Protein AF-S9W9Q1-F1 (afdb_monomer_lite)

pLDDT: mean 72.04, std 27.36, range [24.72, 97.62]

Organism: NCBI:txid28005

Structure (mmCIF, N/CA/C/O backbone):
data_AF-S9W9Q1-F1
#
_entry.id   AF-S9W9Q1-F1
#
loop_
_atom_site.group_PDB
_atom_site.id
_atom_site.type_symbol
_atom_site.label_atom_id
_atom_site.label_alt_id
_atom_site.label_comp_id
_atom_site.label_asym_id
_atom_site.label_entity_id
_atom_site.label_seq_id
_atom_site.pdbx_PDB_ins_code
_atom_site.Cartn_x
_atom_site.Cartn_y
_atom_site.Cartn_z
_atom_site.occupancy
_atom_site.B_iso_or_equiv
_atom_site.auth_seq_id
_atom_site.auth_comp_id
_atom_site.auth_asym_id
_atom_site.auth_atom_id
_atom_site.pdbx_PDB_model_num
ATOM 1 N N . MET A 1 1 ? 21.476 -16.300 30.987 1.00 38.12 1 MET A N 1
ATOM 2 C CA . MET A 1 1 ? 21.552 -14.825 30.944 1.00 38.12 1 MET A CA 1
ATOM 3 C C . MET A 1 1 ? 22.656 -14.413 29.978 1.00 38.12 1 MET A C 1
ATOM 5 O O . MET A 1 1 ? 23.819 -14.443 30.349 1.00 38.12 1 MET A O 1
ATOM 9 N N . CYS A 1 2 ? 22.300 -14.077 28.738 1.00 24.72 2 CYS A N 1
ATOM 10 C CA . CYS A 1 2 ? 23.185 -13.415 27.779 1.00 24.72 2 CYS A CA 1
ATOM 11 C C . CYS A 1 2 ? 22.387 -12.273 27.152 1.00 24.72 2 CYS A C 1
ATOM 13 O O . CYS A 1 2 ? 21.391 -12.513 26.472 1.00 24.72 2 CYS A O 1
ATOM 15 N N . ALA A 1 3 ? 22.799 -11.041 27.435 1.00 28.45 3 ALA A N 1
ATOM 16 C CA . ALA A 1 3 ? 22.213 -9.838 26.870 1.00 28.45 3 ALA A CA 1
ATOM 17 C C . ALA A 1 3 ? 22.654 -9.684 25.405 1.00 28.45 3 ALA A C 1
ATOM 19 O O . ALA A 1 3 ? 23.847 -9.667 25.106 1.00 28.45 3 ALA A O 1
ATOM 20 N N . ARG A 1 4 ? 21.683 -9.562 24.494 1.00 28.39 4 ARG A N 1
ATOM 21 C CA . ARG A 1 4 ? 21.869 -9.041 23.135 1.00 28.39 4 ARG A CA 1
ATOM 22 C C . ARG A 1 4 ? 21.307 -7.624 23.114 1.00 28.39 4 ARG A C 1
ATOM 24 O O . ARG A 1 4 ? 20.096 -7.455 23.191 1.00 28.39 4 ARG A O 1
ATOM 31 N N . LEU A 1 5 ? 22.179 -6.627 22.992 1.00 30.88 5 LEU A N 1
ATOM 32 C CA . LEU A 1 5 ? 21.802 -5.257 22.657 1.00 30.88 5 LEU A CA 1
ATOM 33 C C . LEU A 1 5 ? 22.370 -4.897 21.280 1.00 30.88 5 LEU A C 1
ATOM 35 O O . LEU A 1 5 ? 23.577 -4.901 21.066 1.00 30.88 5 LEU A O 1
ATOM 39 N N . ALA A 1 6 ? 21.417 -4.672 20.377 1.00 29.67 6 ALA A N 1
ATOM 40 C CA . ALA A 1 6 ? 21.374 -3.781 19.221 1.00 29.67 6 ALA A CA 1
ATOM 41 C C . ALA A 1 6 ? 22.666 -3.471 18.434 1.00 29.67 6 ALA A C 1
ATOM 43 O O . ALA A 1 6 ? 23.543 -2.718 18.849 1.00 29.67 6 ALA A O 1
ATOM 44 N N . SER A 1 7 ? 22.655 -3.960 17.193 1.00 26.94 7 SER A N 1
ATOM 45 C CA . SER A 1 7 ? 23.421 -3.475 16.047 1.00 26.94 7 SER A CA 1
ATOM 46 C C . SER A 1 7 ? 23.062 -2.015 15.725 1.00 26.94 7 SER A C 1
ATOM 48 O O . SER A 1 7 ? 21.925 -1.709 15.375 1.00 26.94 7 SER A O 1
ATOM 50 N N . ILE A 1 8 ? 24.051 -1.125 15.827 1.00 29.97 8 ILE A N 1
ATOM 51 C CA . ILE A 1 8 ? 24.035 0.239 15.280 1.00 29.97 8 ILE A CA 1
ATOM 52 C C . ILE A 1 8 ? 24.838 0.199 13.965 1.00 29.97 8 ILE A C 1
ATOM 54 O O . ILE A 1 8 ? 25.951 -0.336 13.968 1.00 29.97 8 ILE A O 1
ATOM 58 N N . PRO A 1 9 ? 24.323 0.718 12.833 1.00 31.17 9 PRO A N 1
ATOM 59 C CA . PRO A 1 9 ? 25.030 0.663 11.559 1.00 31.17 9 PRO A CA 1
ATOM 60 C C . PRO A 1 9 ? 26.246 1.600 11.552 1.00 31.17 9 PRO A C 1
ATOM 62 O O . PRO A 1 9 ? 26.160 2.799 11.810 1.00 31.17 9 PRO A O 1
ATOM 65 N N . CYS A 1 10 ? 27.394 1.002 11.246 1.00 26.55 10 CYS A N 1
ATOM 66 C CA . CYS A 1 10 ? 28.705 1.620 11.122 1.00 26.55 10 CYS A CA 1
ATOM 67 C C . CYS A 1 10 ? 28.750 2.596 9.928 1.00 26.55 10 CYS A C 1
ATOM 69 O O . CYS A 1 10 ? 28.554 2.185 8.784 1.00 26.55 10 CYS A O 1
ATOM 71 N N . CYS A 1 11 ? 29.068 3.871 10.166 1.00 26.55 11 CYS A N 1
ATOM 72 C CA . CYS A 1 11 ? 29.486 4.799 9.114 1.00 26.55 11 CYS A CA 1
ATOM 73 C C . CYS A 1 11 ? 30.964 4.551 8.776 1.00 26.55 11 CYS A C 1
ATOM 75 O O . CYS A 1 11 ? 31.854 4.922 9.540 1.00 26.55 11 CYS A O 1
ATOM 77 N N . CYS A 1 12 ? 31.246 3.948 7.619 1.00 27.61 12 CYS A N 1
ATOM 78 C CA . CYS A 1 12 ? 32.600 3.898 7.067 1.00 27.61 12 CYS A CA 1
ATOM 79 C C . CYS A 1 12 ? 33.036 5.300 6.609 1.00 27.61 12 CYS A C 1
ATOM 81 O O . CYS A 1 12 ? 32.542 5.816 5.608 1.00 27.61 12 CYS A O 1
ATOM 83 N N . VAL A 1 13 ? 33.992 5.908 7.312 1.00 30.11 13 VAL A N 1
ATOM 84 C CA . VAL A 1 13 ? 34.667 7.139 6.876 1.00 30.11 13 VAL A CA 1
ATOM 85 C C . VAL A 1 13 ? 35.838 6.761 5.964 1.00 30.11 13 VAL A C 1
ATOM 87 O O . VAL A 1 13 ? 36.814 6.167 6.414 1.00 30.11 13 VAL A O 1
ATOM 90 N N . TYR A 1 14 ? 35.761 7.114 4.679 1.00 28.98 14 TYR A N 1
ATOM 91 C CA . TYR A 1 14 ? 36.895 7.034 3.752 1.00 28.98 14 TYR A CA 1
ATOM 92 C C . TYR A 1 14 ? 37.690 8.347 3.799 1.00 28.98 14 TYR A C 1
ATOM 94 O O . TYR A 1 14 ? 37.216 9.385 3.341 1.00 28.98 14 TYR A O 1
ATOM 102 N N . LEU A 1 15 ? 38.917 8.308 4.329 1.00 28.88 15 LEU A N 1
ATOM 103 C CA . LEU A 1 15 ? 39.854 9.436 4.303 1.00 28.88 15 LEU A CA 1
ATOM 104 C C . LEU A 1 15 ? 40.695 9.369 3.020 1.00 28.88 15 LEU A C 1
ATOM 106 O O . LEU A 1 15 ? 41.547 8.495 2.872 1.00 28.88 15 LEU A O 1
ATOM 110 N N . LYS A 1 16 ? 40.470 10.289 2.076 1.00 28.58 16 LYS A N 1
ATOM 111 C CA . LYS A 1 16 ? 41.291 10.415 0.861 1.00 28.58 16 LYS A CA 1
ATOM 112 C C . LYS A 1 16 ? 42.273 11.577 1.035 1.00 28.58 16 LYS A C 1
ATOM 114 O O . LYS A 1 16 ? 41.894 12.737 0.913 1.00 28.58 16 LYS A O 1
ATOM 119 N N . LEU A 1 17 ? 43.533 11.268 1.346 1.00 31.28 17 LEU A N 1
ATOM 120 C CA . LEU A 1 17 ? 44.619 12.251 1.442 1.00 31.28 17 LEU A CA 1
ATOM 121 C C . LEU A 1 17 ? 45.085 12.652 0.034 1.00 31.28 17 LEU A C 1
ATOM 123 O O . LEU A 1 17 ? 45.776 11.888 -0.635 1.00 31.28 17 LEU A O 1
ATOM 127 N N . ALA A 1 18 ? 44.731 13.856 -0.415 1.00 33.19 18 ALA A N 1
ATOM 128 C CA . ALA A 1 18 ? 45.344 14.472 -1.590 1.00 33.19 18 ALA A CA 1
ATOM 129 C C . ALA A 1 18 ? 46.509 15.372 -1.140 1.00 33.19 18 ALA A C 1
ATOM 131 O O . ALA A 1 18 ? 46.301 16.375 -0.461 1.00 33.19 18 ALA A O 1
ATOM 132 N N . ARG A 1 19 ? 47.749 15.017 -1.506 1.00 30.36 19 ARG A N 1
ATOM 133 C CA . ARG A 1 19 ? 48.914 15.909 -1.380 1.00 30.36 19 ARG A CA 1
ATOM 134 C C . ARG A 1 19 ? 48.908 16.892 -2.553 1.00 30.36 19 ARG A C 1
ATOM 136 O O . ARG A 1 19 ? 49.239 16.505 -3.668 1.00 30.36 19 ARG A O 1
ATOM 143 N N . CYS A 1 20 ? 48.577 18.155 -2.302 1.00 32.75 20 CYS A N 1
ATOM 144 C CA . CYS A 1 20 ? 48.922 19.244 -3.216 1.00 32.75 20 CYS A CA 1
ATOM 145 C C . CYS A 1 20 ? 50.324 19.756 -2.866 1.00 32.75 20 CYS A C 1
ATOM 147 O O . CYS A 1 20 ? 50.539 20.329 -1.800 1.00 32.75 20 CYS A O 1
ATOM 149 N N . CYS A 1 21 ? 51.282 19.532 -3.765 1.00 34.84 21 CYS A N 1
ATOM 150 C CA . CYS A 1 21 ? 52.581 20.192 -3.734 1.00 34.84 21 CYS A CA 1
ATOM 151 C C . CYS A 1 21 ? 52.429 21.623 -4.264 1.00 34.84 21 CYS A C 1
ATOM 153 O O . CYS A 1 21 ? 52.330 21.817 -5.471 1.00 34.84 21 CYS A O 1
ATOM 155 N N . THR A 1 22 ? 52.467 22.617 -3.381 1.00 36.78 22 THR A N 1
ATOM 156 C CA . THR A 1 22 ? 52.835 23.993 -3.738 1.00 36.78 22 THR A CA 1
ATOM 157 C C . THR A 1 22 ? 53.754 24.542 -2.657 1.00 36.78 22 THR A C 1
ATOM 159 O O . THR A 1 22 ? 53.428 24.519 -1.471 1.00 36.78 22 THR A O 1
ATOM 162 N N . SER A 1 23 ? 54.937 24.977 -3.078 1.00 38.50 23 SER A N 1
ATOM 163 C CA . SER A 1 23 ? 55.982 25.560 -2.244 1.00 38.50 23 SER A CA 1
ATOM 164 C C . SER A 1 23 ? 55.476 26.783 -1.477 1.00 38.50 23 SER A C 1
ATOM 166 O O . SER A 1 23 ? 54.970 27.723 -2.084 1.00 38.50 23 SER A O 1
ATOM 168 N N . GLY A 1 24 ? 55.696 26.798 -0.162 1.00 44.75 24 GLY A N 1
ATOM 169 C CA . GLY A 1 24 ? 55.696 28.030 0.627 1.00 44.75 24 GLY A CA 1
ATOM 170 C C . GLY A 1 24 ? 54.327 28.560 1.057 1.00 44.75 24 GLY A C 1
ATOM 171 O O . GLY A 1 24 ? 53.989 29.695 0.754 1.00 44.75 24 GLY A O 1
ATOM 172 N N . SER A 1 25 ? 53.539 27.778 1.796 1.00 38.31 25 SER A N 1
ATOM 173 C CA . SER A 1 25 ? 52.624 28.268 2.850 1.00 38.31 25 SER A CA 1
ATOM 174 C C . SER A 1 25 ? 51.956 27.081 3.563 1.00 38.31 25 SER A C 1
ATOM 176 O O . SER A 1 25 ? 51.856 25.989 3.010 1.00 38.31 25 SER A O 1
ATOM 178 N N . LYS A 1 26 ? 51.605 27.263 4.843 1.00 37.88 26 LYS A N 1
ATOM 179 C CA . LYS A 1 26 ? 51.167 26.215 5.791 1.00 37.88 26 LYS A CA 1
ATOM 180 C C . LYS A 1 26 ? 49.972 25.392 5.259 1.00 37.88 26 LYS A C 1
ATOM 182 O O . LYS A 1 26 ? 49.087 25.974 4.635 1.00 37.88 26 LYS A O 1
ATOM 187 N N . PRO A 1 27 ? 49.886 24.075 5.543 1.00 37.84 27 PRO A N 1
ATOM 188 C CA . PRO A 1 27 ? 48.777 23.248 5.076 1.00 37.84 27 PRO A CA 1
ATOM 189 C C . PRO A 1 27 ? 47.473 23.623 5.794 1.00 37.84 27 PRO A C 1
ATOM 191 O O . PRO A 1 27 ? 47.368 23.504 7.014 1.00 37.84 27 PRO A O 1
ATOM 194 N N . LEU A 1 28 ? 46.467 24.055 5.032 1.00 35.72 28 LEU A N 1
ATOM 195 C CA . LEU A 1 28 ? 45.085 24.164 5.500 1.00 35.72 28 LEU A CA 1
ATOM 196 C C . LEU A 1 28 ? 44.426 22.783 5.426 1.00 35.72 28 LEU A C 1
ATOM 198 O O . LEU A 1 28 ? 44.334 22.178 4.357 1.00 35.72 28 LEU A O 1
ATOM 202 N N . LEU A 1 29 ? 43.972 22.283 6.575 1.00 33.16 29 LEU A N 1
ATOM 203 C CA . LEU A 1 29 ? 43.199 21.050 6.676 1.00 33.16 29 LEU A CA 1
ATOM 204 C C . LEU A 1 29 ? 41.777 21.330 6.163 1.00 33.16 29 LEU A C 1
ATOM 206 O O . LEU A 1 29 ? 40.996 22.006 6.827 1.00 33.16 29 LEU A O 1
ATOM 210 N N . CYS A 1 30 ? 41.437 20.845 4.970 1.00 27.70 30 CYS A N 1
ATOM 211 C CA . CYS A 1 30 ? 40.075 20.927 4.441 1.00 27.70 30 CYS A CA 1
ATOM 212 C C . CYS A 1 30 ? 39.327 19.636 4.797 1.00 27.70 30 CYS A C 1
ATOM 214 O O . CYS A 1 30 ? 39.533 18.599 4.168 1.00 27.70 30 CYS A O 1
ATOM 216 N N . VAL A 1 31 ? 38.481 19.688 5.829 1.00 30.44 31 VAL A N 1
ATOM 217 C CA . VAL A 1 31 ? 37.576 18.587 6.186 1.00 30.44 31 VAL A CA 1
ATOM 218 C C . VAL A 1 31 ? 36.294 18.743 5.373 1.00 30.44 31 VAL A C 1
ATOM 220 O O . VAL A 1 31 ? 35.511 19.657 5.613 1.00 30.44 31 VAL A O 1
ATOM 223 N N . TYR A 1 32 ? 36.065 17.846 4.415 1.00 27.45 32 TYR A N 1
ATOM 224 C CA . TYR A 1 32 ? 34.759 17.709 3.774 1.00 27.45 32 TYR A CA 1
ATOM 225 C C . TYR A 1 32 ? 33.892 16.770 4.615 1.00 27.45 32 TYR A C 1
ATOM 227 O O . TYR A 1 32 ? 34.087 15.556 4.600 1.00 27.45 32 TYR A O 1
ATOM 235 N N . VAL A 1 33 ? 32.927 17.330 5.345 1.00 27.69 33 VAL A N 1
ATOM 236 C CA . VAL A 1 33 ? 31.841 16.557 5.958 1.00 27.69 33 VAL A CA 1
ATOM 237 C C . VAL A 1 33 ? 30.727 16.432 4.923 1.00 27.69 33 VAL A C 1
ATOM 239 O O . VAL A 1 33 ? 30.036 17.402 4.620 1.00 27.69 33 VAL A O 1
ATOM 242 N N . CYS A 1 34 ? 30.565 15.243 4.346 1.00 25.44 34 CYS A N 1
ATOM 243 C CA . CYS A 1 34 ? 29.414 14.931 3.505 1.00 25.44 34 CYS A CA 1
ATOM 244 C C . CYS A 1 34 ? 28.280 14.435 4.412 1.00 25.44 34 CYS A C 1
ATOM 246 O O . CYS A 1 34 ? 28.252 13.270 4.801 1.00 25.44 34 CYS A O 1
ATOM 248 N N . ALA A 1 35 ? 27.375 15.336 4.797 1.00 28.31 35 ALA A N 1
ATOM 249 C CA . ALA A 1 35 ? 26.140 14.963 5.474 1.00 28.31 35 ALA A CA 1
ATOM 250 C C . ALA A 1 35 ? 25.139 14.451 4.427 1.00 28.31 35 ALA A C 1
ATOM 252 O O . ALA A 1 35 ? 24.615 15.224 3.627 1.00 28.31 35 ALA A O 1
ATOM 253 N N . CYS A 1 36 ? 24.887 13.143 4.415 1.00 26.02 36 CYS A N 1
ATOM 254 C CA . CYS A 1 36 ? 23.748 12.573 3.703 1.00 26.02 36 CYS A CA 1
ATOM 255 C C . CYS A 1 36 ? 22.494 12.783 4.559 1.00 26.02 36 CYS A C 1
ATOM 257 O O . CYS A 1 36 ? 22.276 12.047 5.519 1.00 26.02 36 CYS A O 1
ATOM 259 N N . THR A 1 37 ? 21.675 13.781 4.230 1.00 32.16 37 THR A N 1
ATOM 260 C CA . THR A 1 37 ? 20.292 13.868 4.717 1.00 32.16 37 THR A CA 1
ATOM 261 C C . THR A 1 37 ? 19.335 13.312 3.655 1.00 32.16 37 THR A C 1
ATOM 263 O O . THR A 1 37 ? 19.507 13.598 2.467 1.00 32.16 37 THR A O 1
ATOM 266 N N . PRO A 1 38 ? 18.325 12.507 4.037 1.00 30.00 38 PRO A N 1
ATOM 267 C CA . PRO A 1 38 ? 17.260 12.111 3.127 1.00 30.00 38 PRO A CA 1
ATOM 268 C C . PRO A 1 38 ? 16.330 13.307 2.891 1.00 30.00 38 PRO A C 1
ATOM 270 O O . PRO A 1 38 ? 15.797 13.900 3.828 1.00 30.00 38 PRO A O 1
ATOM 273 N N . VAL A 1 39 ? 16.152 13.678 1.625 1.00 29.02 39 VAL A N 1
ATOM 274 C CA . VAL A 1 39 ? 15.272 14.773 1.208 1.00 29.02 39 VAL A CA 1
ATOM 275 C C . VAL A 1 39 ? 13.822 14.288 1.260 1.00 29.02 39 VAL A C 1
ATOM 277 O O . VAL A 1 39 ? 13.365 13.595 0.355 1.00 29.02 39 VAL A O 1
ATOM 280 N N . HIS A 1 40 ? 13.094 14.675 2.308 1.00 29.81 40 HIS A N 1
ATOM 281 C CA . HIS A 1 40 ? 11.636 14.764 2.278 1.00 29.81 40 HIS A CA 1
ATOM 282 C C . HIS A 1 40 ? 11.223 16.217 2.018 1.00 29.81 40 HIS A C 1
ATOM 284 O O . HIS A 1 40 ? 11.733 17.148 2.639 1.00 29.81 40 HIS A O 1
ATOM 290 N N . ASN A 1 41 ? 10.297 16.374 1.070 1.00 29.12 41 ASN A N 1
ATOM 291 C CA . ASN A 1 41 ? 9.552 17.593 0.770 1.00 29.12 41 ASN A CA 1
ATOM 292 C C . ASN A 1 41 ? 9.001 18.250 2.042 1.00 29.12 41 ASN A C 1
ATOM 294 O O . ASN A 1 41 ? 8.277 17.605 2.797 1.00 29.12 41 ASN A O 1
ATOM 298 N N . VAL A 1 42 ? 9.236 19.553 2.198 1.00 28.94 42 VAL A N 1
ATOM 299 C CA . VAL A 1 42 ? 8.431 20.412 3.072 1.00 28.94 42 VAL A CA 1
ATOM 300 C C . VAL A 1 42 ? 7.937 21.592 2.243 1.00 28.94 42 VAL A C 1
ATOM 302 O O . VAL A 1 42 ? 8.715 22.337 1.650 1.00 28.94 42 VAL A O 1
ATOM 305 N N . SER A 1 43 ? 6.617 21.696 2.166 1.00 28.39 43 SER A N 1
ATOM 306 C CA . SER A 1 43 ? 5.849 22.768 1.546 1.00 28.39 43 SER A CA 1
ATOM 307 C C . SER A 1 43 ? 5.786 24.022 2.421 1.00 28.39 43 SER A C 1
ATOM 309 O O . SER A 1 43 ? 5.698 23.913 3.639 1.00 28.39 43 SER A O 1
ATOM 311 N N . SER A 1 44 ? 5.702 25.174 1.750 1.00 26.28 44 SER A N 1
ATOM 312 C CA . SER A 1 44 ? 5.011 26.414 2.140 1.00 26.28 44 SER A CA 1
ATOM 313 C C . SER A 1 44 ? 5.190 26.953 3.562 1.00 26.28 44 SER A C 1
ATOM 315 O O . SER A 1 44 ? 4.505 26.538 4.491 1.00 26.28 44 SER A O 1
ATOM 317 N N . PHE A 1 45 ? 5.963 28.034 3.669 1.00 24.97 45 PHE A N 1
ATOM 318 C CA . PHE A 1 45 ? 5.759 29.058 4.692 1.00 24.97 45 PHE A CA 1
ATOM 319 C C . PHE A 1 45 ? 5.218 30.331 4.033 1.00 24.97 45 PHE A C 1
ATOM 321 O O . PHE A 1 45 ? 5.768 30.815 3.044 1.00 24.97 45 PHE A O 1
ATOM 328 N N . MET A 1 46 ? 4.109 30.829 4.581 1.00 28.62 46 MET A N 1
ATOM 329 C CA . MET A 1 46 ? 3.521 32.132 4.282 1.00 28.62 46 MET A CA 1
ATOM 330 C C . MET A 1 46 ? 4.471 33.261 4.685 1.00 28.62 46 MET A C 1
ATOM 332 O O . MET A 1 46 ? 5.032 33.218 5.778 1.00 28.62 46 MET A O 1
ATOM 336 N N . LEU A 1 47 ? 4.574 34.302 3.857 1.00 26.52 47 LEU A N 1
ATOM 337 C CA . LEU A 1 47 ? 4.964 35.629 4.325 1.00 26.52 47 LEU A CA 1
ATOM 338 C C . LEU A 1 47 ? 4.277 36.709 3.484 1.00 26.52 47 LEU A C 1
ATOM 340 O O . LEU A 1 47 ? 4.479 36.825 2.276 1.00 26.52 47 LEU A O 1
ATOM 344 N N . THR A 1 48 ? 3.412 37.435 4.177 1.00 25.44 48 THR A N 1
ATOM 345 C CA . THR A 1 48 ? 2.723 38.666 3.809 1.00 25.44 48 THR A CA 1
ATOM 346 C C . THR A 1 48 ? 3.670 39.870 3.799 1.00 25.44 48 THR A C 1
ATOM 348 O O . THR A 1 48 ? 4.688 39.877 4.486 1.00 25.44 48 THR A O 1
ATOM 351 N N . ASP A 1 49 ? 3.237 40.887 3.051 1.00 25.25 49 ASP A N 1
ATOM 352 C CA . ASP A 1 49 ? 3.572 42.314 3.137 1.00 25.25 49 ASP A CA 1
ATOM 353 C C . ASP A 1 49 ? 5.002 42.775 2.815 1.00 25.25 49 ASP A C 1
ATOM 355 O O . ASP A 1 49 ? 5.947 42.545 3.561 1.00 25.25 49 ASP A O 1
ATOM 359 N N . LEU A 1 50 ? 5.121 43.542 1.717 1.00 27.05 50 LEU A N 1
ATOM 360 C CA . LEU A 1 50 ? 5.592 44.944 1.694 1.00 27.05 50 LEU A CA 1
ATOM 361 C C . LEU A 1 50 ? 5.914 45.384 0.246 1.00 27.05 50 LEU A C 1
ATOM 363 O O . LEU A 1 50 ? 7.001 45.153 -0.278 1.00 27.05 50 LEU A O 1
ATOM 367 N N . LEU A 1 51 ? 4.953 46.056 -0.396 1.00 32.06 51 LEU A N 1
ATOM 368 C CA . LEU A 1 51 ? 5.181 46.991 -1.513 1.00 32.06 51 LEU A CA 1
ATOM 369 C C . LEU A 1 51 ? 5.511 48.376 -0.929 1.00 32.06 51 LEU A C 1
ATOM 371 O O . LEU A 1 51 ? 5.001 48.694 0.148 1.00 32.06 51 LEU A O 1
ATOM 375 N N . PRO A 1 52 ? 6.324 49.216 -1.606 1.00 33.38 52 PRO A N 1
ATOM 376 C CA . PRO A 1 52 ? 5.731 50.324 -2.384 1.00 33.38 52 PRO A CA 1
ATOM 377 C C . PRO A 1 52 ? 6.621 50.753 -3.601 1.00 33.38 52 PRO A C 1
ATOM 379 O O . PRO A 1 52 ? 7.495 49.989 -4.005 1.00 33.38 52 PRO A O 1
ATOM 382 N N . PRO A 1 53 ? 6.402 51.908 -4.272 1.00 38.22 53 PRO A N 1
ATOM 383 C CA . PRO A 1 53 ? 5.499 52.042 -5.415 1.00 38.22 53 PRO A CA 1
ATOM 384 C C . PRO A 1 53 ? 6.181 52.591 -6.696 1.00 38.22 53 PRO A C 1
ATOM 386 O O . PRO A 1 53 ? 7.242 53.209 -6.672 1.00 38.22 53 PRO A O 1
ATOM 389 N N . PHE A 1 54 ? 5.517 52.410 -7.839 1.00 30.98 54 PHE A N 1
ATOM 390 C CA . PHE A 1 54 ? 5.837 53.063 -9.118 1.00 30.98 54 PHE A CA 1
ATOM 391 C C . PHE A 1 54 ? 5.540 54.575 -9.102 1.00 30.98 54 PHE A C 1
ATOM 393 O O . PHE A 1 54 ? 4.546 54.983 -8.499 1.00 30.98 54 PHE A O 1
ATOM 400 N N . PRO A 1 55 ? 6.230 55.366 -9.949 1.00 31.77 55 PRO A N 1
ATOM 401 C CA . PRO A 1 55 ? 5.603 56.514 -10.590 1.00 31.77 55 PRO A CA 1
ATOM 402 C C . PRO A 1 55 ? 5.546 56.383 -12.123 1.00 31.77 55 PRO A C 1
ATOM 404 O O . PRO A 1 55 ? 6.499 55.991 -12.795 1.00 31.77 55 PRO A O 1
ATOM 407 N N . ARG A 1 56 ? 4.376 56.753 -12.657 1.00 30.70 56 ARG A N 1
ATOM 408 C CA . ARG A 1 56 ? 4.072 57.069 -14.062 1.00 30.70 56 ARG A CA 1
ATOM 409 C C . ARG A 1 56 ? 4.622 58.454 -14.426 1.00 30.70 56 ARG A C 1
ATOM 411 O O . ARG A 1 56 ? 4.403 59.359 -13.639 1.00 30.70 56 ARG A O 1
ATOM 418 N N . PHE A 1 57 ? 5.139 58.645 -15.643 1.00 26.55 57 PHE A N 1
ATOM 419 C CA . PHE A 1 57 ? 5.079 59.900 -16.430 1.00 26.55 57 PHE A CA 1
ATOM 420 C C . PHE A 1 57 ? 5.256 59.512 -17.920 1.00 26.55 57 PHE A C 1
ATOM 422 O O . PHE A 1 57 ? 6.208 58.816 -18.250 1.00 26.55 57 PHE A O 1
ATOM 429 N N . MET A 1 58 ? 4.213 59.582 -18.761 1.00 27.42 58 MET A N 1
ATOM 430 C CA . MET A 1 58 ? 3.748 60.715 -19.594 1.00 27.42 58 MET A CA 1
ATOM 431 C C . MET A 1 58 ? 4.709 61.105 -20.734 1.00 27.42 58 MET A C 1
ATOM 433 O O . MET A 1 58 ? 5.886 61.375 -20.530 1.00 27.42 58 MET A O 1
ATOM 437 N N . ALA A 1 59 ? 4.144 61.095 -21.942 1.00 33.34 59 ALA A N 1
ATOM 438 C CA . ALA A 1 59 ? 4.779 61.311 -23.234 1.00 33.34 59 ALA A CA 1
ATOM 439 C C . ALA A 1 59 ? 5.164 62.777 -23.489 1.00 33.34 59 ALA A C 1
ATOM 441 O O . ALA A 1 59 ? 4.468 63.687 -23.045 1.00 33.34 59 ALA A O 1
ATOM 442 N N . ALA A 1 60 ? 6.192 62.992 -24.315 1.00 28.12 60 ALA A N 1
ATOM 443 C CA . ALA A 1 60 ? 6.394 64.246 -25.033 1.00 28.12 60 ALA A CA 1
ATOM 444 C C . ALA A 1 60 ? 7.042 63.991 -26.404 1.00 28.12 60 ALA A C 1
ATOM 446 O O . ALA A 1 60 ? 8.013 63.249 -26.539 1.00 28.12 60 ALA A O 1
ATOM 447 N N . GLN A 1 61 ? 6.438 64.611 -27.413 1.00 28.22 61 GLN A N 1
ATOM 448 C CA . GLN A 1 61 ? 6.881 64.718 -28.799 1.00 28.22 61 GLN A CA 1
ATOM 449 C C . GLN A 1 61 ? 8.156 65.575 -28.899 1.00 28.22 61 GLN A C 1
ATOM 451 O O . GLN A 1 61 ? 8.307 66.529 -28.142 1.00 28.22 61 GLN A O 1
ATOM 456 N N . SER A 1 62 ? 9.011 65.345 -29.900 1.00 26.05 62 SER A N 1
ATOM 457 C CA . SER A 1 62 ? 9.221 66.313 -30.998 1.00 26.05 62 SER A CA 1
ATOM 458 C C . SER A 1 62 ? 10.524 66.090 -31.777 1.00 26.05 62 SER A C 1
ATOM 460 O O . SER A 1 62 ? 11.562 65.727 -31.235 1.00 26.05 62 SER A O 1
ATOM 462 N N . SER A 1 63 ? 10.429 66.441 -33.061 1.00 29.53 63 SER A N 1
ATOM 463 C CA . SER A 1 63 ? 11.489 66.912 -33.961 1.00 29.53 63 SER A CA 1
ATOM 464 C C . SER A 1 63 ? 12.585 65.940 -34.420 1.00 29.53 63 SER A C 1
ATOM 466 O O . SER A 1 63 ? 13.535 65.624 -33.714 1.00 29.53 63 SER A O 1
ATOM 468 N N . ASN A 1 64 ? 12.502 65.588 -35.706 1.00 33.03 64 ASN A N 1
ATOM 469 C CA . ASN A 1 64 ? 13.689 65.376 -36.533 1.00 33.03 64 ASN A CA 1
ATOM 470 C C . ASN A 1 64 ? 14.458 66.702 -36.675 1.00 33.03 64 ASN A C 1
ATOM 472 O O . ASN A 1 64 ? 13.831 67.763 -36.758 1.00 33.03 64 ASN A O 1
ATOM 476 N N . PRO A 1 65 ? 15.784 66.635 -36.861 1.00 36.06 65 PRO A N 1
ATOM 477 C CA . PRO A 1 65 ? 16.322 67.214 -38.086 1.00 36.06 65 PRO A CA 1
ATOM 478 C C . PRO A 1 65 ? 17.361 66.331 -38.793 1.00 36.06 65 PRO A C 1
ATOM 480 O O . PRO A 1 65 ? 17.985 65.432 -38.237 1.00 36.06 65 PRO A O 1
ATOM 483 N N . SER A 1 66 ? 17.483 66.628 -40.078 1.00 27.95 66 SER A N 1
ATOM 484 C CA . SER A 1 66 ? 18.266 65.983 -41.122 1.00 27.95 66 SER A CA 1
ATOM 485 C C . SER A 1 66 ? 19.795 66.005 -40.934 1.00 27.95 66 SER A C 1
ATOM 487 O O . SER A 1 66 ? 20.357 67.007 -40.515 1.00 27.95 66 SER A O 1
ATOM 489 N N . ILE A 1 67 ? 20.422 64.920 -41.414 1.00 34.91 67 ILE A N 1
ATOM 490 C CA . ILE A 1 67 ? 21.704 64.805 -42.150 1.00 34.91 67 ILE A CA 1
ATOM 491 C C . ILE A 1 67 ? 22.985 65.363 -41.494 1.00 34.91 67 ILE A C 1
ATOM 493 O O . ILE A 1 67 ? 23.224 66.564 -41.495 1.00 34.91 67 ILE A O 1
ATOM 497 N N . ALA A 1 68 ? 23.922 64.460 -41.168 1.00 27.61 68 ALA A N 1
ATOM 498 C CA . ALA A 1 68 ? 25.356 64.679 -41.391 1.00 27.61 68 ALA A CA 1
ATOM 499 C C . ALA A 1 68 ? 26.112 63.344 -41.539 1.00 27.61 68 ALA A C 1
ATOM 501 O O . ALA A 1 68 ? 25.915 62.393 -40.787 1.00 27.61 68 ALA A O 1
ATOM 502 N N . ILE A 1 69 ? 26.955 63.299 -42.567 1.00 36.00 69 ILE A N 1
ATOM 503 C CA . ILE A 1 69 ? 27.819 62.199 -43.002 1.00 36.00 69 ILE A CA 1
ATOM 504 C C . ILE A 1 69 ? 29.146 62.253 -42.214 1.00 36.00 69 ILE A C 1
ATOM 506 O O . ILE A 1 69 ? 29.588 63.339 -41.858 1.00 36.00 69 ILE A O 1
ATOM 510 N N . LEU A 1 70 ? 29.789 61.084 -42.063 1.00 28.42 70 LEU A N 1
ATOM 511 C CA . LEU A 1 70 ? 31.217 60.807 -41.791 1.00 28.42 70 LEU A CA 1
ATOM 512 C C . LEU A 1 70 ? 31.630 60.284 -40.401 1.00 28.42 70 LEU A C 1
ATOM 514 O O . LEU A 1 70 ? 31.771 61.009 -39.426 1.00 28.42 70 LEU A O 1
ATOM 518 N N . SER A 1 71 ? 32.101 59.034 -40.477 1.00 30.77 71 SER A N 1
ATOM 519 C CA . SER A 1 71 ? 33.350 58.510 -39.903 1.00 30.77 71 SER A CA 1
ATOM 520 C C . SER A 1 71 ? 33.344 57.871 -38.502 1.00 30.77 71 SER A C 1
ATOM 522 O O . SER A 1 71 ? 33.072 58.504 -37.493 1.00 30.77 71 SER A O 1
ATOM 524 N N . ALA A 1 72 ? 33.820 56.613 -38.515 1.00 30.38 72 ALA A N 1
ATOM 525 C CA . ALA A 1 72 ? 34.377 55.797 -37.427 1.00 30.38 72 ALA A CA 1
ATOM 526 C C . ALA A 1 72 ? 33.402 55.101 -36.448 1.00 30.38 72 ALA A C 1
ATOM 528 O O . ALA A 1 72 ? 32.283 55.543 -36.227 1.00 30.38 72 ALA A O 1
ATOM 529 N N . PRO A 1 73 ? 33.851 54.022 -35.782 1.00 38.84 73 PRO A N 1
ATOM 530 C CA . PRO A 1 73 ? 34.297 52.740 -36.323 1.00 38.84 73 PRO A CA 1
ATOM 531 C C . PRO A 1 73 ? 33.322 51.614 -35.910 1.00 38.84 73 PRO A C 1
ATOM 533 O O . PRO A 1 73 ? 32.409 51.811 -35.114 1.00 38.84 73 PRO A O 1
ATOM 536 N N . ARG A 1 74 ? 33.524 50.399 -36.437 1.00 43.59 74 ARG A N 1
ATOM 537 C CA . ARG A 1 74 ? 32.863 49.159 -35.984 1.00 43.59 74 ARG A CA 1
ATOM 538 C C . ARG A 1 74 ? 33.021 48.973 -34.465 1.00 43.59 74 ARG A C 1
ATOM 540 O O . ARG A 1 74 ? 33.974 48.345 -34.013 1.00 43.59 74 ARG A O 1
ATOM 547 N N . ALA A 1 75 ? 32.064 49.455 -33.683 1.00 35.25 75 ALA A N 1
ATOM 548 C CA . ALA A 1 75 ? 31.846 48.992 -32.325 1.00 35.25 75 ALA A CA 1
ATOM 549 C C . ALA A 1 75 ? 30.877 47.810 -32.408 1.00 35.25 75 ALA A C 1
ATOM 551 O O . ALA A 1 75 ? 29.670 47.976 -32.572 1.00 35.25 75 ALA A O 1
ATOM 552 N N . LEU A 1 76 ? 31.434 46.599 -32.343 1.00 39.38 76 LEU A N 1
ATOM 553 C CA . LEU A 1 76 ? 30.705 45.402 -31.943 1.00 39.38 76 LEU A CA 1
ATOM 554 C C . LEU A 1 76 ? 30.070 45.695 -30.581 1.00 39.38 76 LEU A C 1
ATOM 556 O O . LEU A 1 76 ? 30.703 45.527 -29.539 1.00 39.38 76 LEU A O 1
ATOM 560 N N . ALA A 1 77 ? 28.821 46.156 -30.590 1.00 36.06 77 ALA A N 1
ATOM 561 C CA . ALA A 1 77 ? 27.974 46.110 -29.420 1.00 36.06 77 ALA A CA 1
ATOM 562 C C . ALA A 1 77 ? 27.770 44.626 -29.108 1.00 36.06 77 ALA A C 1
ATOM 564 O O . ALA A 1 77 ? 26.915 43.952 -29.682 1.00 36.06 77 ALA A O 1
ATOM 565 N N . MET A 1 78 ? 28.634 44.108 -28.234 1.00 39.44 78 MET A N 1
ATOM 566 C CA . MET A 1 78 ? 28.369 42.914 -27.457 1.00 39.44 78 MET A CA 1
ATOM 567 C C . MET A 1 78 ? 26.995 43.109 -26.819 1.00 39.44 78 MET A C 1
ATOM 569 O O . MET A 1 78 ? 26.868 43.760 -25.781 1.00 39.44 78 MET A O 1
ATOM 573 N N . PHE A 1 79 ? 25.964 42.530 -27.431 1.00 39.72 79 PHE A N 1
ATOM 574 C CA . PHE A 1 79 ? 24.806 42.076 -26.686 1.00 39.72 79 PHE A CA 1
ATOM 575 C C . PHE A 1 79 ? 25.368 41.138 -25.625 1.00 39.72 79 PHE A C 1
ATOM 577 O O . PHE A 1 79 ? 25.652 39.980 -25.912 1.00 39.72 79 PHE A O 1
ATOM 584 N N . ARG A 1 80 ? 25.619 41.661 -24.421 1.00 41.44 80 ARG A N 1
ATOM 585 C CA . ARG A 1 80 ? 25.767 40.848 -23.220 1.00 41.44 80 ARG A CA 1
ATOM 586 C C . ARG A 1 80 ? 24.427 40.136 -23.072 1.00 41.44 80 ARG A C 1
ATOM 588 O O . ARG A 1 80 ? 23.459 40.799 -22.696 1.00 41.44 80 ARG A O 1
ATOM 595 N N . PRO A 1 81 ? 24.327 38.827 -23.359 1.00 48.25 81 PRO A N 1
ATOM 596 C CA . PRO A 1 81 ? 23.183 38.098 -22.870 1.00 48.25 81 PRO A CA 1
ATOM 597 C C . PRO A 1 81 ? 23.365 38.104 -21.356 1.00 48.25 81 PRO A C 1
ATOM 599 O O . PRO A 1 81 ? 24.434 37.763 -20.845 1.00 48.25 81 PRO A O 1
ATOM 602 N N . THR A 1 82 ? 22.350 38.556 -20.640 1.00 52.38 82 THR A N 1
ATOM 603 C CA . THR A 1 82 ? 22.195 38.301 -19.214 1.00 52.38 82 THR A CA 1
ATOM 604 C C . THR A 1 82 ? 22.633 36.861 -18.925 1.00 52.38 82 THR A C 1
ATOM 606 O O . THR A 1 82 ? 22.050 35.903 -19.431 1.00 52.38 82 THR A O 1
ATOM 609 N N . LEU A 1 83 ? 23.737 36.716 -18.182 1.00 51.66 83 LEU A N 1
ATOM 610 C CA . LEU A 1 83 ? 24.437 35.463 -17.863 1.00 51.66 83 LEU A CA 1
ATOM 611 C C . LEU A 1 83 ? 23.654 34.619 -16.843 1.00 51.66 83 LEU A C 1
ATOM 613 O O . LEU A 1 83 ? 24.182 34.141 -15.848 1.00 51.66 83 LEU A O 1
ATOM 617 N N . ALA A 1 84 ? 22.376 34.420 -17.121 1.00 52.22 84 ALA A N 1
ATOM 618 C CA . ALA A 1 84 ? 21.602 33.281 -16.683 1.00 52.22 84 ALA A CA 1
ATOM 619 C C . ALA A 1 84 ? 21.017 32.648 -17.950 1.00 52.22 84 ALA A C 1
ATOM 621 O O . ALA A 1 84 ? 19.806 32.528 -18.111 1.00 52.22 84 ALA A O 1
ATOM 622 N N . LEU A 1 85 ? 21.894 32.266 -18.889 1.00 56.53 85 LEU A N 1
ATOM 623 C CA . LEU A 1 85 ? 21.562 31.225 -19.857 1.00 56.53 85 LEU A CA 1
ATOM 624 C C . LEU A 1 85 ? 21.098 30.040 -19.017 1.00 56.53 85 LEU A C 1
ATOM 626 O O . LEU A 1 85 ? 21.923 29.379 -18.387 1.00 56.53 85 LEU A O 1
ATOM 630 N N . CYS A 1 86 ? 19.781 29.843 -18.937 1.00 58.91 86 CYS A N 1
ATOM 631 C CA . CYS A 1 86 ? 19.164 28.724 -18.249 1.00 58.91 86 CYS A CA 1
ATOM 632 C C . CYS A 1 86 ? 19.986 27.484 -18.593 1.00 58.91 86 CYS A C 1
ATOM 634 O O . CYS A 1 86 ? 20.113 27.179 -19.781 1.00 58.91 86 CYS A O 1
ATOM 636 N N . ALA A 1 87 ? 20.607 26.851 -17.591 1.00 76.56 87 ALA A N 1
ATOM 637 C CA . ALA A 1 87 ? 21.550 25.743 -17.743 1.00 76.56 87 ALA A CA 1
ATOM 638 C C . ALA A 1 87 ? 20.832 24.497 -18.293 1.00 76.56 87 ALA A C 1
ATOM 640 O O . ALA A 1 87 ? 20.604 23.501 -17.612 1.00 76.56 87 ALA A O 1
ATOM 641 N N . SER A 1 88 ? 20.396 24.596 -19.543 1.00 86.00 88 SER A N 1
ATOM 642 C CA . SER A 1 88 ? 19.535 23.659 -20.229 1.00 86.00 88 SER A CA 1
ATOM 643 C C . SER A 1 88 ? 20.393 22.721 -21.048 1.00 86.00 88 SER A C 1
ATOM 645 O O . SER A 1 88 ? 21.251 23.130 -21.832 1.00 86.00 88 SER A O 1
ATOM 647 N N . LEU A 1 89 ? 20.112 21.432 -20.914 1.00 90.50 89 LEU A N 1
ATOM 648 C CA . LEU A 1 89 ? 20.803 20.390 -21.660 1.00 90.50 89 LEU A CA 1
ATOM 649 C C . LEU A 1 89 ? 20.303 20.261 -23.109 1.00 90.50 89 LEU A C 1
ATOM 651 O O . LEU A 1 89 ? 20.743 19.353 -23.803 1.00 90.50 89 LEU A O 1
ATOM 655 N N . ARG A 1 90 ? 19.425 21.154 -23.598 1.00 92.06 90 ARG A N 1
ATOM 656 C CA . ARG A 1 90 ? 18.775 21.062 -24.923 1.00 92.06 90 ARG A CA 1
ATOM 657 C C . ARG A 1 90 ? 19.731 20.751 -26.080 1.00 92.06 90 ARG A C 1
ATOM 659 O O . ARG A 1 90 ? 19.377 19.956 -26.938 1.00 92.06 90 ARG A O 1
ATOM 666 N N . TYR A 1 91 ? 20.916 21.359 -26.099 1.00 91.88 91 TYR A N 1
ATOM 667 C CA . TYR A 1 91 ? 21.912 21.165 -27.165 1.00 91.88 91 TYR A CA 1
ATOM 668 C C . TYR A 1 91 ? 23.022 20.166 -26.800 1.00 91.88 91 TYR A C 1
ATOM 670 O O . TYR A 1 91 ? 23.944 19.951 -27.579 1.00 91.88 91 TYR A O 1
ATOM 678 N N . ARG A 1 92 ? 22.971 19.570 -25.602 1.00 91.75 92 ARG A N 1
ATOM 679 C CA . ARG A 1 92 ? 23.955 18.589 -25.107 1.00 91.75 92 ARG A CA 1
ATOM 680 C C . ARG A 1 92 ? 23.456 17.147 -25.181 1.00 91.75 92 ARG A C 1
ATOM 682 O O . ARG A 1 92 ? 24.267 16.232 -25.086 1.00 91.75 92 ARG A O 1
ATOM 689 N N . ARG A 1 93 ? 22.146 16.945 -25.326 1.00 94.06 93 ARG A N 1
ATOM 690 C CA . ARG A 1 93 ? 21.498 15.632 -25.429 1.00 94.06 93 ARG A CA 1
ATOM 691 C C . ARG A 1 93 ? 20.448 15.637 -26.548 1.00 94.06 93 ARG A C 1
ATOM 693 O O . ARG A 1 93 ? 19.959 16.711 -26.896 1.00 94.06 93 ARG A O 1
ATOM 700 N N . PRO A 1 94 ? 20.087 14.468 -27.102 1.00 95.06 94 PRO A N 1
ATOM 701 C CA . PRO A 1 94 ? 19.006 14.344 -28.073 1.00 95.06 94 PRO A CA 1
ATOM 702 C C . PRO A 1 94 ? 17.699 14.999 -27.614 1.00 95.06 94 PRO A C 1
ATOM 704 O O . PRO A 1 94 ? 17.365 14.995 -26.428 1.00 95.06 94 PRO A O 1
ATOM 707 N N . TYR A 1 95 ? 16.928 15.514 -28.574 1.00 95.62 95 TYR A N 1
ATOM 708 C CA . TYR A 1 95 ? 15.724 16.302 -28.296 1.00 95.62 95 TYR A CA 1
ATOM 709 C C . TYR A 1 95 ? 14.648 15.536 -27.511 1.00 95.62 95 TYR A C 1
ATOM 711 O O . TYR A 1 95 ? 14.013 16.109 -26.633 1.00 95.62 95 TYR A O 1
ATOM 719 N N . TRP A 1 96 ? 14.495 14.229 -27.748 1.00 95.69 96 TRP A N 1
ATOM 720 C CA . TRP A 1 96 ? 13.530 13.385 -27.028 1.00 95.69 96 TRP A CA 1
ATOM 721 C C . TRP A 1 96 ? 13.824 13.263 -25.520 1.00 95.69 96 TRP A C 1
ATOM 723 O O . TRP A 1 96 ? 12.972 12.821 -24.760 1.00 95.69 96 TRP A O 1
ATOM 733 N N . MET A 1 97 ? 15.008 13.689 -25.067 1.00 95.88 97 MET A N 1
ATOM 734 C CA . MET A 1 97 ? 15.385 13.738 -23.651 1.00 95.88 97 MET A CA 1
ATOM 735 C C . MET A 1 97 ? 15.035 15.080 -22.995 1.00 95.88 97 MET A C 1
ATOM 737 O O . MET A 1 97 ? 15.511 15.376 -21.897 1.00 95.88 97 MET A O 1
ATOM 741 N N . LEU A 1 98 ? 14.270 15.949 -23.658 1.00 94.38 98 LEU A N 1
ATOM 742 C CA . LEU A 1 98 ? 13.807 17.197 -23.059 1.00 94.38 98 LEU A CA 1
ATOM 743 C C . LEU A 1 98 ? 12.999 16.897 -21.785 1.00 94.38 98 LEU A C 1
ATOM 745 O O . LEU A 1 98 ? 12.238 15.941 -21.740 1.00 94.38 98 LEU A O 1
ATOM 749 N N . PHE A 1 99 ? 13.223 17.679 -20.726 1.00 93.62 99 PHE A N 1
ATOM 750 C CA . PHE A 1 99 ? 12.645 17.462 -19.388 1.00 93.62 99 PHE A CA 1
ATOM 751 C C . PHE A 1 99 ? 12.901 16.091 -18.737 1.00 93.62 99 PHE A C 1
ATOM 753 O O . PHE A 1 99 ? 12.388 15.851 -17.649 1.00 93.62 99 PHE A O 1
ATOM 760 N N . LEU A 1 100 ? 13.753 15.237 -19.318 1.00 94.38 100 LEU A N 1
ATOM 761 C CA . LEU A 1 100 ? 14.152 13.980 -18.690 1.00 94.38 100 LEU A CA 1
ATOM 762 C C . LEU A 1 100 ? 14.902 14.258 -17.381 1.00 94.38 100 LEU A C 1
ATOM 764 O O . LEU A 1 100 ? 15.930 14.956 -17.392 1.00 94.38 100 LEU A O 1
ATOM 768 N N . LYS A 1 101 ? 14.377 13.677 -16.301 1.00 91.75 101 LYS A N 1
ATOM 769 C CA . LYS A 1 101 ? 14.904 13.655 -14.931 1.00 91.75 101 LYS A CA 1
ATOM 770 C C . LYS A 1 101 ? 14.970 12.197 -14.455 1.00 91.75 101 LYS A C 1
ATOM 772 O O . LYS A 1 101 ? 14.398 11.329 -15.104 1.00 91.75 101 LYS A O 1
ATOM 777 N N . ASP A 1 102 ? 15.706 11.946 -13.376 1.00 91.88 102 ASP A N 1
ATOM 778 C CA . ASP A 1 102 ? 15.720 10.663 -12.647 1.00 91.88 102 ASP A CA 1
ATOM 779 C C . ASP A 1 102 ? 16.086 9.420 -13.480 1.00 91.88 102 ASP A C 1
ATOM 781 O O . ASP A 1 102 ? 15.717 8.293 -13.161 1.00 91.88 102 ASP A O 1
ATOM 785 N N . ALA A 1 103 ? 16.841 9.612 -14.562 1.00 90.50 103 ALA A N 1
ATOM 786 C CA . ALA A 1 103 ? 17.478 8.521 -15.284 1.00 90.50 103 ALA A CA 1
ATOM 787 C C . ALA A 1 103 ? 18.868 8.265 -14.692 1.00 90.50 103 ALA A C 1
ATOM 789 O O . ALA A 1 103 ? 19.656 9.208 -14.609 1.00 90.50 103 ALA A O 1
ATOM 790 N N . ASP A 1 104 ? 19.184 7.005 -14.370 1.00 90.06 104 ASP A N 1
ATOM 791 C CA . ASP A 1 104 ? 20.439 6.594 -13.713 1.00 90.06 104 ASP A CA 1
ATOM 792 C C . ASP A 1 104 ? 21.673 7.273 -14.325 1.00 90.06 104 ASP A C 1
ATOM 794 O O . ASP A 1 104 ? 22.460 7.933 -13.651 1.00 90.06 104 ASP A O 1
ATOM 798 N N . ASN A 1 105 ? 21.812 7.162 -15.648 1.00 94.62 105 ASN A N 1
ATOM 799 C CA . ASN A 1 105 ? 22.797 7.902 -16.420 1.00 94.62 105 ASN A CA 1
ATOM 800 C C . ASN A 1 105 ? 22.296 8.117 -17.852 1.00 94.62 105 ASN A C 1
ATOM 802 O O . ASN A 1 105 ? 22.285 7.206 -18.681 1.00 94.62 105 ASN A O 1
ATOM 806 N N . TRP A 1 106 ? 21.919 9.355 -18.174 1.00 94.12 106 TRP A N 1
ATOM 807 C CA . TRP A 1 106 ? 21.360 9.702 -19.481 1.00 94.12 106 TRP A CA 1
ATOM 808 C C . TRP A 1 106 ? 22.342 9.506 -20.652 1.00 94.12 106 TRP A C 1
ATOM 810 O O . TRP A 1 106 ? 21.904 9.351 -21.791 1.00 94.12 106 TRP A O 1
ATOM 820 N N . LYS A 1 107 ? 23.659 9.473 -20.396 1.00 94.94 107 LYS A N 1
ATOM 821 C CA . LYS A 1 107 ? 24.683 9.269 -21.438 1.00 94.94 107 LYS A CA 1
ATOM 822 C C . LYS A 1 107 ? 24.643 7.871 -22.051 1.00 94.94 107 LYS A C 1
ATOM 824 O O . LYS A 1 107 ? 25.050 7.708 -23.195 1.00 94.94 107 LYS A O 1
ATOM 829 N N . ILE A 1 108 ? 24.135 6.875 -21.320 1.00 94.06 108 ILE A N 1
ATOM 830 C CA . ILE A 1 108 ? 23.984 5.506 -21.836 1.00 94.06 108 ILE A CA 1
ATOM 831 C C . ILE A 1 108 ? 23.148 5.554 -23.119 1.00 94.06 108 ILE A C 1
ATOM 833 O O . ILE A 1 108 ? 23.545 5.041 -24.161 1.00 94.06 108 ILE A O 1
ATOM 837 N N . TYR A 1 109 ? 22.036 6.287 -23.077 1.00 93.94 109 TYR A N 1
ATOM 838 C CA . TYR A 1 109 ? 21.032 6.298 -24.138 1.00 93.94 109 TYR A CA 1
ATOM 839 C C . TYR A 1 109 ? 21.440 7.067 -25.399 1.00 93.94 109 TYR A C 1
ATOM 841 O O . TYR A 1 109 ? 20.753 6.972 -26.414 1.00 93.94 109 TYR A O 1
ATOM 849 N N . THR A 1 110 ? 22.558 7.798 -25.374 1.00 94.00 110 THR A N 1
ATOM 850 C CA . THR A 1 110 ? 23.091 8.472 -26.568 1.00 94.00 110 THR A CA 1
ATOM 851 C C . THR A 1 110 ? 23.978 7.569 -27.423 1.00 94.00 110 THR A C 1
ATOM 853 O O . THR A 1 110 ? 24.211 7.896 -28.581 1.00 94.00 110 THR A O 1
ATOM 856 N N . VAL A 1 111 ? 24.468 6.449 -26.872 1.00 94.31 111 VAL A N 1
ATOM 857 C CA . VAL A 1 111 ? 25.420 5.537 -27.541 1.00 94.31 111 VAL A CA 1
ATOM 858 C C . VAL A 1 111 ? 24.901 4.103 -27.702 1.00 94.31 111 VAL A C 1
ATOM 860 O O . VAL A 1 111 ? 25.622 3.253 -28.214 1.00 94.31 111 VAL A O 1
ATOM 863 N N . ILE A 1 112 ? 23.640 3.825 -27.339 1.00 93.25 112 ILE A N 1
ATOM 864 C CA . ILE A 1 112 ? 23.031 2.478 -27.422 1.00 93.25 112 ILE A CA 1
ATOM 865 C C . ILE A 1 112 ? 23.119 1.851 -28.819 1.00 93.25 112 ILE A C 1
ATOM 867 O O . ILE A 1 112 ? 23.120 0.633 -28.931 1.00 93.25 112 ILE A O 1
ATOM 871 N N . GLN A 1 113 ? 23.180 2.650 -29.888 1.00 93.06 113 GLN A N 1
ATOM 872 C CA . GLN A 1 113 ? 23.220 2.125 -31.259 1.00 93.06 113 GLN A CA 1
ATOM 873 C C . GLN A 1 113 ? 24.585 1.543 -31.651 1.00 93.06 113 GLN A C 1
ATOM 875 O O . GLN A 1 113 ? 24.686 0.910 -32.697 1.00 93.06 113 GLN A O 1
ATOM 880 N N . GLN A 1 114 ? 25.631 1.757 -30.849 1.00 95.12 114 GLN A N 1
ATOM 881 C CA . GLN A 1 114 ? 26.905 1.074 -31.057 1.00 95.12 114 GLN A CA 1
ATOM 882 C C . GLN A 1 114 ? 26.735 -0.420 -30.735 1.00 95.12 114 GLN A C 1
ATOM 884 O O . GLN A 1 114 ? 26.102 -0.735 -29.727 1.00 95.12 114 GLN A O 1
ATOM 889 N N . PRO A 1 115 ? 27.297 -1.346 -31.532 1.00 95.88 115 PRO A N 1
ATOM 890 C CA . PRO A 1 115 ? 27.009 -2.779 -31.417 1.00 95.88 115 PRO A CA 1
ATOM 891 C C . PRO A 1 115 ? 27.339 -3.358 -30.032 1.00 95.88 115 PRO A C 1
ATOM 893 O O . PRO A 1 115 ? 26.578 -4.171 -29.507 1.00 95.88 115 PRO A O 1
ATOM 896 N N . ASP A 1 116 ? 28.413 -2.890 -29.388 1.00 96.31 116 ASP A N 1
ATOM 897 C CA . ASP A 1 116 ? 28.790 -3.328 -28.038 1.00 96.31 116 ASP A CA 1
ATOM 898 C C . ASP A 1 116 ? 27.764 -2.911 -26.976 1.00 96.31 116 ASP A C 1
ATOM 900 O O . ASP A 1 116 ? 27.364 -3.711 -26.121 1.00 96.31 116 ASP A O 1
ATOM 904 N N . HIS A 1 117 ? 27.286 -1.668 -27.052 1.00 95.69 117 HIS A N 1
ATOM 905 C CA . HIS A 1 117 ? 26.259 -1.148 -26.152 1.00 95.69 117 HIS A CA 1
ATOM 906 C C . HIS A 1 117 ? 24.877 -1.723 -26.466 1.00 95.69 117 HIS A C 1
ATOM 908 O O . HIS A 1 117 ? 24.113 -1.996 -25.542 1.00 95.69 117 HIS A O 1
ATOM 914 N N . GLN A 1 118 ? 24.576 -1.985 -27.737 1.00 96.06 118 GLN A N 1
ATOM 915 C CA . GLN A 1 118 ? 23.346 -2.645 -28.156 1.00 96.06 118 GLN A CA 1
ATOM 916 C C . GLN A 1 118 ? 23.278 -4.071 -27.602 1.00 96.06 118 GLN A C 1
ATOM 918 O O . GLN A 1 118 ? 22.269 -4.449 -27.009 1.00 96.06 118 GLN A O 1
ATOM 923 N N . ARG A 1 119 ? 24.369 -4.841 -27.714 1.00 96.88 119 ARG A N 1
ATOM 924 C CA . ARG A 1 119 ? 24.482 -6.175 -27.106 1.00 96.88 119 ARG A CA 1
ATOM 925 C C . ARG A 1 119 ? 24.326 -6.111 -25.587 1.00 96.88 119 ARG A C 1
ATOM 927 O O . ARG A 1 119 ? 23.631 -6.945 -25.014 1.00 96.88 119 ARG A O 1
ATOM 934 N N . THR A 1 120 ? 24.940 -5.118 -24.943 1.00 96.88 120 THR A N 1
ATOM 935 C CA . THR A 1 120 ? 24.822 -4.913 -23.489 1.00 96.88 120 THR A CA 1
ATOM 936 C C . THR A 1 120 ? 23.374 -4.640 -23.079 1.00 96.88 120 THR A C 1
ATOM 938 O O . THR A 1 120 ? 22.893 -5.236 -22.120 1.00 96.88 120 THR A O 1
ATOM 941 N N . GLU A 1 121 ? 22.649 -3.810 -23.833 1.00 96.19 121 GLU A N 1
ATOM 942 C CA . GLU A 1 121 ? 21.232 -3.535 -23.576 1.00 96.19 121 GLU A CA 1
ATOM 943 C C . GLU A 1 121 ? 20.372 -4.794 -23.752 1.00 96.19 121 GLU A C 1
ATOM 945 O O . GLU A 1 121 ? 19.527 -5.074 -22.908 1.00 96.19 121 GLU A O 1
ATOM 950 N N . MET A 1 122 ? 20.620 -5.611 -24.782 1.00 96.56 122 MET A N 1
ATOM 951 C CA . MET A 1 122 ? 19.915 -6.893 -24.953 1.00 96.56 122 MET A CA 1
ATOM 952 C C . MET A 1 122 ? 20.144 -7.838 -23.770 1.00 96.56 122 MET A C 1
ATOM 954 O O . MET A 1 122 ? 19.189 -8.410 -23.242 1.00 96.56 122 MET A O 1
ATOM 958 N N . MET A 1 123 ? 21.398 -7.975 -23.326 1.00 97.62 123 MET A N 1
ATOM 959 C CA . MET A 1 123 ? 21.756 -8.801 -22.168 1.00 97.62 123 MET A CA 1
ATOM 960 C C . MET A 1 123 ? 21.121 -8.272 -20.880 1.00 97.62 123 MET A C 1
ATOM 962 O O . MET A 1 123 ? 20.630 -9.052 -20.068 1.00 97.62 123 MET A O 1
ATOM 966 N N . TYR A 1 124 ? 21.064 -6.951 -20.706 1.00 96.94 124 TYR A N 1
ATOM 967 C CA . TYR A 1 124 ? 20.416 -6.330 -19.555 1.00 96.94 124 TYR A CA 1
ATOM 968 C C . TYR A 1 124 ? 18.903 -6.595 -19.530 1.00 96.94 124 TYR A C 1
ATOM 970 O O . TYR A 1 124 ? 18.335 -6.897 -18.480 1.00 96.94 124 TYR A O 1
ATOM 978 N N . GLN A 1 125 ? 18.236 -6.556 -20.686 1.00 96.56 125 GLN A N 1
ATOM 979 C CA . GLN A 1 125 ? 16.807 -6.867 -20.778 1.00 96.56 125 GLN A CA 1
ATOM 980 C C . GLN A 1 125 ? 16.508 -8.343 -20.484 1.00 96.56 125 GLN A C 1
ATOM 982 O O . GLN A 1 125 ? 15.478 -8.628 -19.868 1.00 96.56 125 GLN A O 1
ATOM 987 N N . ALA A 1 126 ? 17.408 -9.255 -20.867 1.00 96.19 126 ALA A N 1
ATOM 988 C CA . ALA A 1 126 ? 17.339 -10.667 -20.492 1.00 96.19 126 ALA A CA 1
ATOM 989 C C . ALA A 1 126 ? 17.582 -10.870 -18.986 1.00 96.19 126 ALA A C 1
ATOM 991 O O . ALA A 1 126 ? 16.836 -11.603 -18.343 1.00 96.19 126 ALA A O 1
ATOM 992 N N . TRP A 1 127 ? 18.558 -10.162 -18.406 1.00 97.50 127 TRP A N 1
ATOM 993 C CA . TRP A 1 127 ? 18.851 -10.199 -16.968 1.00 97.50 127 TRP A CA 1
ATOM 994 C C . TRP A 1 127 ? 17.665 -9.740 -16.109 1.00 97.50 127 TRP A C 1
ATOM 996 O O . TRP A 1 127 ? 17.358 -10.354 -15.092 1.00 97.50 127 TRP A O 1
ATOM 1006 N N . LEU A 1 128 ? 16.950 -8.698 -16.543 1.00 96.06 128 LEU A N 1
ATOM 1007 C CA . LEU A 1 128 ? 15.731 -8.229 -15.875 1.00 96.06 128 LEU A CA 1
ATOM 1008 C C . LEU A 1 128 ? 14.536 -9.192 -16.010 1.00 96.06 128 LEU A C 1
ATOM 1010 O O . LEU A 1 128 ? 13.537 -9.019 -15.310 1.00 96.06 128 LEU A O 1
ATOM 1014 N N . GLY A 1 129 ? 14.598 -10.158 -16.929 1.00 95.56 129 GLY A N 1
ATOM 1015 C CA . GLY A 1 129 ? 13.536 -11.128 -17.180 1.00 95.56 129 GLY A CA 1
ATOM 1016 C C . GLY A 1 129 ? 12.239 -10.536 -17.752 1.00 95.56 129 GLY A C 1
ATOM 1017 O O . GLY A 1 129 ? 12.136 -9.350 -18.103 1.00 95.56 129 GLY A O 1
ATOM 1018 N N . GLY A 1 130 ? 11.225 -11.402 -17.860 1.00 94.00 130 GLY A N 1
ATOM 1019 C CA . GLY A 1 130 ? 9.893 -11.068 -18.377 1.00 94.00 130 GLY A CA 1
ATOM 1020 C C . GLY A 1 130 ? 9.808 -10.951 -19.902 1.00 94.00 130 GLY A C 1
ATOM 1021 O O . GLY A 1 130 ? 8.833 -10.401 -20.419 1.00 94.00 130 GLY A O 1
ATOM 1022 N N . LEU A 1 131 ? 10.814 -11.434 -20.631 1.00 96.12 131 LEU A N 1
ATOM 1023 C CA . LEU A 1 131 ? 10.889 -11.396 -22.089 1.00 96.12 131 LEU A CA 1
ATOM 1024 C C . LEU A 1 131 ? 11.364 -12.744 -22.624 1.00 96.12 131 LEU A C 1
ATOM 1026 O O . LEU A 1 131 ? 12.385 -13.257 -22.183 1.00 96.12 131 LEU A O 1
ATOM 1030 N N . ASP A 1 132 ? 10.648 -13.248 -23.623 1.00 94.62 132 ASP A N 1
ATOM 1031 C CA . ASP A 1 132 ? 10.875 -14.589 -24.179 1.00 94.62 132 ASP A CA 1
ATOM 1032 C C . ASP A 1 132 ? 11.717 -14.522 -25.467 1.00 94.62 132 ASP A C 1
ATOM 1034 O O . ASP A 1 132 ? 12.153 -15.530 -26.012 1.00 94.62 132 ASP A O 1
ATOM 1038 N N . ARG A 1 133 ? 11.959 -13.301 -25.960 1.00 95.44 133 ARG A N 1
ATOM 1039 C CA . ARG A 1 133 ? 12.746 -13.001 -27.156 1.00 95.44 133 ARG A CA 1
ATOM 1040 C C . ARG A 1 133 ? 13.759 -11.892 -26.872 1.00 95.44 133 ARG A C 1
ATOM 1042 O O . ARG A 1 133 ? 13.468 -11.015 -26.051 1.00 95.44 133 ARG A O 1
ATOM 1049 N N . PRO A 1 134 ? 14.903 -11.870 -27.578 1.00 96.19 134 PRO A N 1
ATOM 1050 C CA . PRO A 1 134 ? 15.858 -10.780 -27.459 1.00 96.19 134 PRO A CA 1
ATOM 1051 C C . PRO A 1 134 ? 15.199 -9.437 -27.787 1.00 96.19 134 PRO A C 1
ATOM 1053 O O . PRO A 1 134 ? 14.480 -9.302 -28.778 1.00 96.19 134 PRO A O 1
ATOM 1056 N N . TYR A 1 135 ? 15.429 -8.443 -26.936 1.00 96.62 135 TYR A N 1
ATOM 1057 C CA . TYR A 1 135 ? 14.743 -7.160 -27.001 1.00 96.62 135 TYR A CA 1
ATOM 1058 C C . TYR A 1 135 ? 15.716 -6.015 -26.745 1.00 96.62 135 TYR A C 1
ATOM 1060 O O . TYR A 1 135 ? 16.529 -6.071 -25.825 1.00 96.62 135 TYR A O 1
ATOM 1068 N N . VAL A 1 136 ? 15.584 -4.954 -27.537 1.00 95.38 136 VAL A N 1
ATOM 1069 C CA . VAL A 1 136 ? 16.257 -3.671 -27.326 1.00 95.38 136 VAL A CA 1
ATOM 1070 C C . VAL A 1 136 ? 15.178 -2.623 -27.153 1.00 95.38 136 VAL A C 1
ATOM 1072 O O . VAL A 1 136 ? 14.194 -2.601 -27.895 1.00 95.38 136 VAL A O 1
ATOM 1075 N N . ARG A 1 137 ? 15.356 -1.735 -26.180 1.00 94.56 137 ARG A N 1
ATOM 1076 C CA . ARG A 1 137 ? 14.424 -0.628 -25.984 1.00 94.56 137 ARG A CA 1
ATOM 1077 C C . ARG A 1 137 ? 14.398 0.327 -27.189 1.00 94.56 137 ARG A C 1
ATOM 1079 O O . ARG A 1 137 ? 15.393 0.434 -27.908 1.00 94.56 137 ARG A O 1
ATOM 1086 N N . PRO A 1 138 ? 13.312 1.090 -27.390 1.00 96.06 138 PRO A N 1
ATOM 1087 C CA . PRO A 1 138 ? 13.239 2.043 -28.489 1.00 96.06 138 PRO A CA 1
ATOM 1088 C C . PRO A 1 138 ? 14.324 3.124 -28.401 1.00 96.06 138 PRO A C 1
ATOM 1090 O O . PRO A 1 138 ? 14.652 3.610 -27.320 1.00 96.06 138 PRO A O 1
ATOM 1093 N N . LYS A 1 139 ? 14.833 3.559 -29.561 1.00 94.81 139 LYS A N 1
ATOM 1094 C CA . LYS A 1 139 ? 15.916 4.556 -29.680 1.00 94.81 139 LYS A CA 1
ATOM 1095 C C . LYS A 1 139 ? 15.626 5.881 -28.965 1.00 94.81 139 LYS A C 1
ATOM 1097 O O . LYS A 1 139 ? 16.550 6.532 -28.490 1.00 94.81 139 LYS A O 1
ATOM 1102 N N . CYS A 1 140 ? 14.360 6.278 -28.908 1.00 95.19 140 CYS A N 1
ATOM 1103 C CA . CYS A 1 140 ? 13.927 7.546 -28.327 1.00 95.19 140 CYS A CA 1
ATOM 1104 C C . CYS A 1 140 ? 13.404 7.397 -26.886 1.00 95.19 140 CYS A C 1
ATOM 1106 O O . CYS A 1 140 ? 12.574 8.196 -26.462 1.00 95.19 140 CYS A O 1
ATOM 1108 N N . MET A 1 141 ? 13.825 6.360 -26.146 1.00 94.62 141 MET A N 1
ATOM 1109 C CA . MET A 1 141 ? 13.369 6.100 -24.776 1.00 94.62 141 MET A CA 1
ATOM 1110 C C . MET A 1 141 ? 14.532 5.826 -23.816 1.00 94.62 141 MET A C 1
ATOM 1112 O O . MET A 1 141 ? 15.373 4.963 -24.056 1.00 94.62 141 MET A O 1
ATOM 1116 N N . ALA A 1 142 ? 14.539 6.543 -22.687 1.00 94.31 142 ALA A N 1
ATOM 1117 C CA . ALA A 1 142 ? 15.502 6.365 -21.594 1.00 94.31 142 ALA A CA 1
ATOM 1118 C C . ALA A 1 142 ? 14.950 5.534 -20.427 1.00 94.31 142 ALA A C 1
ATOM 1120 O O . ALA A 1 142 ? 15.717 4.916 -19.697 1.00 94.31 142 ALA A O 1
ATOM 1121 N N . HIS A 1 143 ? 13.633 5.489 -20.238 1.00 94.88 143 HIS A N 1
ATOM 1122 C CA . HIS A 1 143 ? 12.997 4.581 -19.283 1.00 94.88 143 HIS A CA 1
ATOM 1123 C C . HIS A 1 143 ? 12.428 3.365 -20.013 1.00 94.88 143 HIS A C 1
ATOM 1125 O O . HIS A 1 143 ? 12.301 3.356 -21.241 1.00 94.88 143 HIS A O 1
ATOM 1131 N N . GLN A 1 144 ? 12.115 2.311 -19.259 1.00 94.56 144 GLN A N 1
ATOM 1132 C CA . GLN A 1 144 ? 11.470 1.137 -19.836 1.00 94.56 144 GLN A CA 1
ATOM 1133 C C . GLN A 1 144 ? 10.090 1.534 -20.386 1.00 94.56 144 GLN A C 1
ATOM 1135 O O . GLN A 1 144 ? 9.395 2.332 -19.750 1.00 94.56 144 GLN A O 1
ATOM 1140 N N . PRO A 1 145 ? 9.666 1.000 -21.547 1.00 95.75 145 PRO A N 1
ATOM 1141 C CA . PRO A 1 145 ? 8.321 1.250 -22.046 1.00 95.75 145 PRO A CA 1
ATOM 1142 C C . PRO A 1 145 ? 7.260 0.838 -21.035 1.00 95.75 145 PRO A C 1
ATOM 1144 O O . PRO A 1 145 ? 7.445 -0.120 -20.282 1.00 95.75 145 PRO A O 1
ATOM 1147 N N . THR A 1 146 ? 6.129 1.537 -21.047 1.00 96.06 146 THR A N 1
ATOM 1148 C CA . THR A 1 146 ? 5.029 1.323 -20.097 1.00 96.06 146 THR A CA 1
ATOM 1149 C C . THR A 1 146 ? 4.565 -0.130 -20.072 1.00 96.06 146 THR A C 1
ATOM 1151 O O . THR A 1 146 ? 4.443 -0.701 -18.994 1.00 96.06 146 THR A O 1
ATOM 1154 N N . TRP A 1 147 ? 4.405 -0.770 -21.236 1.00 96.06 147 TRP A N 1
ATOM 1155 C CA . TRP A 1 147 ? 3.994 -2.175 -21.334 1.00 96.06 147 TRP A CA 1
ATOM 1156 C C . TRP A 1 147 ? 4.994 -3.140 -20.680 1.00 96.06 147 TRP A C 1
ATOM 1158 O O . TRP A 1 147 ? 4.589 -4.087 -20.009 1.00 96.06 147 TRP A O 1
ATOM 1168 N N . LEU A 1 148 ? 6.300 -2.892 -20.830 1.00 96.00 148 LEU A N 1
ATOM 1169 C CA . LEU A 1 148 ? 7.340 -3.765 -20.289 1.00 96.00 148 LEU A CA 1
ATOM 1170 C C . LEU A 1 148 ? 7.487 -3.568 -18.781 1.00 96.00 148 LEU A C 1
ATOM 1172 O O . LEU A 1 148 ? 7.617 -4.539 -18.037 1.00 96.00 148 LEU A O 1
ATOM 1176 N N . THR A 1 149 ? 7.414 -2.319 -18.321 1.00 95.94 149 THR A N 1
ATOM 1177 C CA . THR A 1 149 ? 7.408 -1.999 -16.890 1.00 95.94 149 THR A CA 1
ATOM 1178 C C . THR A 1 149 ? 6.173 -2.582 -16.210 1.00 95.94 149 THR A C 1
ATOM 1180 O O . THR A 1 149 ? 6.309 -3.213 -15.166 1.00 95.94 149 THR A O 1
ATOM 1183 N N . LYS A 1 150 ? 4.995 -2.477 -16.840 1.00 96.62 150 LYS A N 1
ATOM 1184 C CA . LYS A 1 150 ? 3.752 -3.102 -16.369 1.00 96.62 150 LYS A CA 1
ATOM 1185 C C . LYS A 1 150 ? 3.882 -4.625 -16.295 1.00 96.62 150 LYS A C 1
ATOM 1187 O O . LYS A 1 150 ? 3.584 -5.198 -15.252 1.00 96.62 150 LYS A O 1
ATOM 1192 N N . LYS A 1 151 ? 4.394 -5.280 -17.349 1.00 96.56 151 LYS A N 1
ATOM 1193 C CA . LYS A 1 151 ? 4.628 -6.738 -17.359 1.00 96.56 151 LYS A CA 1
ATOM 1194 C C . LYS A 1 151 ? 5.556 -7.160 -16.217 1.00 96.56 151 LYS A C 1
ATOM 1196 O O . LYS A 1 151 ? 5.226 -8.071 -15.469 1.00 96.56 151 LYS A O 1
ATOM 1201 N N . ARG A 1 152 ? 6.690 -6.475 -16.038 1.00 96.19 152 ARG A N 1
ATOM 1202 C CA . ARG A 1 152 ? 7.647 -6.778 -14.957 1.00 96.19 152 ARG A CA 1
ATOM 1203 C C . ARG A 1 152 ? 7.097 -6.487 -13.565 1.00 96.19 152 ARG A C 1
ATOM 1205 O O . ARG A 1 152 ? 7.452 -7.193 -12.631 1.00 96.19 152 ARG A O 1
ATOM 1212 N N . HIS A 1 153 ? 6.247 -5.474 -13.421 1.00 95.12 153 HIS A N 1
ATOM 1213 C CA . HIS A 1 153 ? 5.566 -5.196 -12.162 1.00 95.12 153 HIS A CA 1
ATOM 1214 C C . HIS A 1 153 ? 4.613 -6.333 -11.777 1.00 95.12 153 HIS A C 1
ATOM 1216 O O . HIS A 1 153 ? 4.617 -6.755 -10.630 1.00 95.12 153 HIS A O 1
ATOM 1222 N N . LEU A 1 154 ? 3.848 -6.864 -12.736 1.00 94.50 154 LEU A N 1
ATOM 1223 C CA . LEU A 1 154 ? 2.924 -7.982 -12.509 1.00 94.50 154 LEU A CA 1
ATOM 1224 C C . LEU A 1 154 ? 3.643 -9.314 -12.257 1.00 94.50 154 LEU A C 1
ATOM 1226 O O . LEU A 1 154 ? 3.199 -10.105 -11.436 1.00 94.50 154 LEU A O 1
ATOM 1230 N N . LEU A 1 155 ? 4.758 -9.560 -12.950 1.00 95.19 155 LEU A N 1
ATOM 1231 C CA . LEU A 1 155 ? 5.567 -10.771 -12.764 1.00 95.19 155 LEU A CA 1
ATOM 1232 C C . LEU A 1 155 ? 6.418 -10.744 -11.491 1.00 95.19 155 LEU A C 1
ATOM 1234 O O . LEU A 1 155 ? 6.993 -11.766 -11.111 1.00 95.19 155 LEU A O 1
ATOM 1238 N N . ARG A 1 156 ? 6.555 -9.581 -10.848 1.00 94.00 156 ARG A N 1
ATOM 1239 C CA . ARG A 1 156 ? 7.294 -9.469 -9.597 1.00 94.00 156 ARG A CA 1
ATOM 1240 C C . ARG A 1 156 ? 6.537 -10.245 -8.523 1.00 94.00 156 ARG A C 1
ATOM 1242 O O . ARG A 1 156 ? 5.414 -9.893 -8.180 1.00 94.00 156 ARG A O 1
ATOM 1249 N N . LYS A 1 157 ? 7.183 -11.276 -7.978 1.00 92.56 157 LYS A N 1
ATOM 1250 C CA . LYS A 1 157 ? 6.662 -12.008 -6.821 1.00 92.56 157 LYS A CA 1
ATOM 1251 C C . LYS A 1 157 ? 6.461 -11.055 -5.646 1.00 92.56 157 LYS A C 1
ATOM 1253 O O . LYS A 1 157 ? 7.242 -10.112 -5.466 1.00 92.56 157 LYS A O 1
ATOM 1258 N N . ALA A 1 158 ? 5.401 -11.293 -4.880 1.00 91.88 158 ALA A N 1
ATOM 1259 C CA . ALA A 1 158 ? 5.165 -10.556 -3.653 1.00 91.88 158 ALA A CA 1
ATOM 1260 C C . ALA A 1 158 ? 6.341 -10.766 -2.687 1.00 91.88 158 ALA A C 1
ATOM 1262 O O . ALA A 1 158 ? 7.086 -11.735 -2.786 1.00 91.88 158 ALA A O 1
ATOM 1263 N N . ARG A 1 159 ? 6.548 -9.813 -1.774 1.00 92.19 159 ARG A N 1
ATOM 1264 C CA . ARG A 1 159 ? 7.572 -9.968 -0.727 1.00 92.19 159 ARG A CA 1
ATOM 1265 C C . ARG A 1 159 ? 7.143 -10.955 0.353 1.00 92.19 159 ARG A C 1
ATOM 1267 O O . ARG A 1 159 ? 7.999 -11.573 0.971 1.00 92.19 159 ARG A O 1
ATOM 1274 N N . LEU A 1 160 ? 5.838 -11.026 0.592 1.00 92.62 160 LEU A N 1
ATOM 1275 C CA . LEU A 1 160 ? 5.218 -11.977 1.492 1.00 92.62 160 LEU A CA 1
ATOM 1276 C C . LEU A 1 160 ? 4.791 -13.189 0.662 1.00 92.62 160 LEU A C 1
ATOM 1278 O O . LEU A 1 160 ? 3.884 -13.077 -0.165 1.00 92.62 160 LEU A O 1
ATOM 1282 N N . ASP A 1 161 ? 5.476 -14.308 0.867 1.00 92.06 161 ASP A N 1
ATOM 1283 C CA . ASP A 1 161 ? 5.157 -15.594 0.254 1.00 92.06 161 ASP A CA 1
ATOM 1284 C C . ASP A 1 161 ? 4.532 -16.502 1.322 1.00 92.06 161 ASP A C 1
ATOM 1286 O O . ASP A 1 161 ? 5.078 -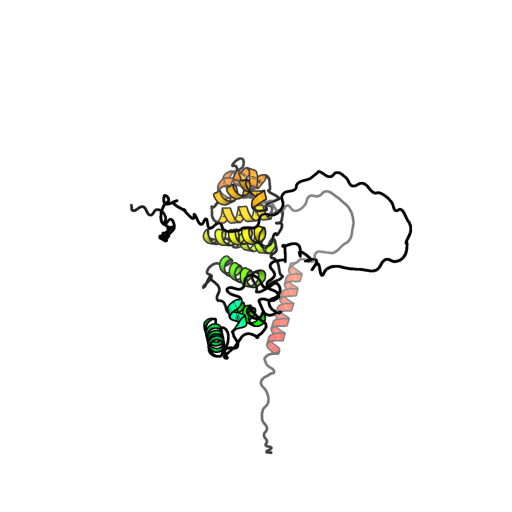16.627 2.414 1.00 92.06 161 ASP A O 1
ATOM 1290 N N . GLY A 1 162 ? 3.402 -17.145 1.001 1.00 90.44 162 GLY A N 1
ATOM 1291 C CA . GLY A 1 162 ? 2.735 -18.097 1.900 1.00 90.44 162 GLY A CA 1
ATOM 1292 C C . GLY A 1 162 ? 1.930 -17.456 3.034 1.00 90.44 162 GLY A C 1
ATOM 1293 O O . GLY A 1 162 ? 2.162 -17.784 4.188 1.00 90.44 162 GLY A O 1
ATOM 1294 N N . ALA A 1 163 ? 0.984 -16.569 2.703 1.00 92.38 163 ALA A N 1
ATOM 1295 C CA . ALA A 1 163 ? 0.115 -15.914 3.685 1.00 92.38 163 ALA A CA 1
ATOM 1296 C C . ALA A 1 163 ? -0.665 -16.928 4.546 1.00 92.38 163 ALA A C 1
ATOM 1298 O O . ALA A 1 163 ? -1.492 -17.689 4.025 1.00 92.38 163 ALA A O 1
ATOM 1299 N N . GLU A 1 164 ? -0.413 -16.906 5.854 1.00 93.19 164 GLU A N 1
ATOM 1300 C CA . GLU A 1 164 ? -1.062 -17.770 6.840 1.00 93.19 164 GLU A CA 1
ATOM 1301 C C . GLU A 1 164 ? -2.399 -17.172 7.275 1.00 93.19 164 GLU A C 1
ATOM 1303 O O . GLU A 1 164 ? -3.430 -17.852 7.240 1.00 93.19 164 GLU A O 1
ATOM 1308 N N . THR A 1 165 ? -2.384 -15.894 7.666 1.00 93.88 165 THR A N 1
ATOM 1309 C CA . THR A 1 165 ? -3.544 -15.226 8.266 1.00 93.88 165 THR A CA 1
ATOM 1310 C C . THR A 1 165 ? -4.484 -14.646 7.202 1.00 93.88 165 THR A C 1
ATOM 1312 O O . THR A 1 165 ? -4.060 -14.326 6.082 1.00 93.88 165 THR A O 1
ATOM 1315 N N . PRO A 1 166 ? -5.785 -14.488 7.517 1.00 95.56 166 PRO A N 1
ATOM 1316 C CA . PRO A 1 166 ? -6.721 -13.782 6.645 1.00 95.56 166 PRO A CA 1
ATOM 1317 C C . PRO A 1 166 ? -6.254 -12.357 6.323 1.00 95.56 166 PRO A C 1
ATOM 1319 O O . PRO A 1 166 ? -6.353 -11.930 5.171 1.00 95.56 166 PRO A O 1
ATOM 1322 N N . LEU A 1 167 ? -5.666 -11.652 7.299 1.00 95.81 167 LEU A N 1
ATOM 1323 C CA . LEU A 1 167 ? -5.133 -10.312 7.071 1.00 95.81 167 LEU A CA 1
ATOM 1324 C C . LEU A 1 167 ? -3.976 -10.316 6.072 1.00 95.81 167 LEU A C 1
ATOM 1326 O O . LEU A 1 167 ? -3.940 -9.477 5.178 1.00 95.81 167 LEU A O 1
ATOM 1330 N N . GLU A 1 168 ? -3.034 -11.250 6.179 1.00 95.88 168 GLU A N 1
ATOM 1331 C CA . GLU A 1 168 ? -1.918 -11.343 5.234 1.00 95.88 168 GLU A CA 1
ATOM 1332 C C . GLU A 1 168 ? -2.403 -11.562 3.794 1.00 95.88 168 GLU A C 1
ATOM 1334 O O . GLU A 1 168 ? -1.877 -10.956 2.854 1.00 95.88 168 GLU A O 1
ATOM 1339 N N . LYS A 1 169 ? -3.452 -12.374 3.607 1.00 96.44 169 LYS A N 1
ATOM 1340 C CA . LYS A 1 169 ? -4.108 -12.546 2.301 1.00 96.44 169 LYS A CA 1
ATOM 1341 C C . LYS A 1 169 ? -4.728 -11.233 1.824 1.00 96.44 169 LYS A C 1
ATOM 1343 O O . LYS A 1 169 ? -4.497 -10.839 0.679 1.00 96.44 169 LYS A O 1
ATOM 1348 N N . TYR A 1 170 ? -5.411 -10.517 2.714 1.00 96.69 170 TYR A N 1
ATOM 1349 C CA . TYR A 1 170 ? -5.982 -9.208 2.411 1.00 96.69 170 TYR A CA 1
ATOM 1350 C C . TYR A 1 170 ? -4.911 -8.162 2.058 1.00 96.69 170 TYR A C 1
ATOM 1352 O O . TYR A 1 170 ? -5.081 -7.385 1.125 1.00 96.69 170 TYR A O 1
ATOM 1360 N N . VAL A 1 171 ? -3.743 -8.182 2.707 1.00 96.50 171 VAL A N 1
ATOM 1361 C CA . VAL A 1 171 ? -2.603 -7.310 2.367 1.00 96.50 171 VAL A CA 1
ATOM 1362 C C . VAL A 1 171 ? -2.099 -7.586 0.945 1.00 96.50 171 VAL A C 1
ATOM 1364 O O . VAL A 1 171 ? -1.761 -6.657 0.204 1.00 96.50 171 VAL A O 1
ATOM 1367 N N . LEU A 1 172 ? -2.066 -8.851 0.515 1.00 95.44 172 LEU A N 1
ATOM 1368 C CA . LEU A 1 172 ? -1.709 -9.195 -0.864 1.00 95.44 172 LEU A CA 1
ATOM 1369 C C . LEU A 1 172 ? -2.747 -8.676 -1.869 1.00 95.44 172 LEU A C 1
ATOM 1371 O O . LEU A 1 172 ? -2.371 -8.188 -2.939 1.00 95.44 172 LEU A O 1
ATOM 1375 N N . GLU A 1 173 ? -4.034 -8.749 -1.539 1.00 94.94 173 GLU A N 1
ATOM 1376 C CA . GLU A 1 173 ? -5.119 -8.183 -2.350 1.00 94.94 173 GLU A CA 1
ATOM 1377 C C . GLU A 1 173 ? -5.048 -6.654 -2.408 1.00 94.94 173 GLU A C 1
ATOM 1379 O O . GLU A 1 173 ? -5.107 -6.074 -3.495 1.00 94.94 173 GLU A O 1
ATOM 1384 N N . TRP A 1 174 ? -4.778 -6.007 -1.274 1.00 95.69 174 TRP A N 1
ATOM 1385 C CA . TRP A 1 174 ? -4.540 -4.571 -1.170 1.00 95.69 174 TRP A CA 1
ATOM 1386 C C . TRP A 1 174 ? -3.413 -4.115 -2.097 1.00 95.69 174 TRP A C 1
ATOM 1388 O O . TRP A 1 174 ? -3.536 -3.121 -2.818 1.00 95.69 174 TRP A O 1
ATOM 1398 N N . HIS A 1 175 ? -2.300 -4.853 -2.126 1.00 94.44 175 HIS A N 1
ATOM 1399 C CA . HIS A 1 175 ? -1.193 -4.554 -3.031 1.00 94.44 175 HIS A CA 1
ATOM 1400 C C . HIS A 1 175 ? -1.564 -4.749 -4.506 1.00 94.44 175 HIS A C 1
ATOM 1402 O O . HIS A 1 175 ? -1.148 -3.950 -5.347 1.00 94.44 175 HIS A O 1
ATOM 1408 N N . LYS A 1 176 ? -2.360 -5.769 -4.840 1.00 93.06 176 LYS A N 1
ATOM 1409 C CA . LYS A 1 176 ? -2.827 -5.985 -6.219 1.00 93.06 176 LYS A CA 1
ATOM 1410 C C . LYS A 1 176 ? -3.773 -4.879 -6.686 1.00 93.06 176 LYS A C 1
ATOM 1412 O O . LYS A 1 176 ? -3.658 -4.452 -7.832 1.00 93.06 176 LYS A O 1
ATOM 1417 N N . ARG A 1 177 ? -4.671 -4.418 -5.813 1.00 93.50 177 ARG A N 1
ATOM 1418 C CA . ARG A 1 177 ? -5.690 -3.409 -6.129 1.00 93.50 177 ARG A CA 1
ATOM 1419 C C . ARG A 1 177 ? -5.103 -1.996 -6.125 1.00 93.50 177 ARG A C 1
ATOM 1421 O O . ARG A 1 177 ? -5.038 -1.344 -7.167 1.00 93.50 177 ARG A O 1
ATOM 1428 N N . PHE A 1 178 ? -4.568 -1.563 -4.985 1.00 94.38 178 PHE A N 1
ATOM 1429 C CA . PHE A 1 178 ? -4.175 -0.167 -4.751 1.00 94.38 178 PHE A CA 1
ATOM 1430 C C . PHE A 1 178 ? -2.708 0.141 -5.056 1.00 94.38 178 PHE A C 1
ATOM 1432 O O . PHE A 1 178 ? -2.354 1.298 -5.259 1.00 94.38 178 PHE A O 1
ATOM 1439 N N . HIS A 1 179 ? -1.840 -0.873 -5.121 1.00 92.88 179 HIS A N 1
ATOM 1440 C CA . HIS A 1 179 ? -0.428 -0.704 -5.498 1.00 92.88 179 HIS A CA 1
ATOM 1441 C C . HIS A 1 179 ? -0.133 -1.271 -6.893 1.00 92.88 179 HIS A C 1
ATOM 1443 O O . HIS A 1 179 ? 0.978 -1.724 -7.178 1.00 92.88 179 HIS A O 1
ATOM 1449 N N . SER A 1 180 ? -1.128 -1.247 -7.781 1.00 92.75 180 SER A N 1
ATOM 1450 C CA . SER A 1 180 ? -0.963 -1.642 -9.176 1.00 92.75 180 SER A CA 1
ATOM 1451 C C . SER A 1 180 ? -0.110 -0.632 -9.961 1.00 92.75 180 SER A C 1
ATOM 1453 O O . SER A 1 180 ? 0.010 0.548 -9.620 1.00 92.75 180 SER A O 1
ATOM 1455 N N . PHE A 1 181 ? 0.529 -1.097 -11.041 1.00 94.12 181 PHE A N 1
ATOM 1456 C CA . PHE A 1 181 ? 1.371 -0.237 -11.873 1.00 94.12 181 PHE A CA 1
ATOM 1457 C C . PHE A 1 181 ? 0.534 0.864 -12.535 1.00 94.12 181 PHE A C 1
ATOM 1459 O O . PHE A 1 181 ? -0.287 0.564 -13.401 1.00 94.12 181 PHE A O 1
ATOM 1466 N N . GLN A 1 182 ? 0.797 2.121 -12.161 1.00 90.00 182 GLN A N 1
ATOM 1467 C CA . GLN A 1 182 ? 0.008 3.289 -12.580 1.00 90.00 182 GLN A CA 1
ATOM 1468 C C . GLN A 1 182 ? -1.484 3.159 -12.221 1.00 90.00 182 GLN A C 1
ATOM 1470 O O . GLN A 1 182 ? -2.342 3.614 -12.975 1.00 90.00 182 GLN A O 1
ATOM 1475 N N . GLY A 1 183 ? -1.783 2.523 -11.082 1.00 90.50 183 GLY A N 1
ATOM 1476 C CA . GLY A 1 183 ? -3.135 2.443 -10.542 1.00 90.50 183 GLY A CA 1
ATOM 1477 C C . GLY A 1 183 ? -3.713 3.826 -10.247 1.00 90.50 183 GLY A C 1
ATOM 1478 O O . GLY A 1 183 ? -3.013 4.715 -9.762 1.00 90.50 183 GLY A O 1
ATOM 1479 N N . THR A 1 184 ? -4.989 4.006 -10.573 1.00 91.88 184 THR A N 1
ATOM 1480 C CA . THR A 1 184 ? -5.742 5.246 -10.329 1.00 91.88 184 THR A CA 1
ATOM 1481 C C . THR A 1 184 ? -6.672 5.139 -9.128 1.00 91.88 184 THR A C 1
ATOM 1483 O O . THR A 1 184 ? -7.064 6.159 -8.565 1.00 91.88 184 THR A O 1
ATOM 1486 N N . GLU A 1 185 ? -7.046 3.916 -8.753 1.00 93.44 185 GLU A N 1
ATOM 1487 C CA . GLU A 1 185 ? -7.943 3.646 -7.635 1.00 93.44 185 GLU A CA 1
ATOM 1488 C C . GLU A 1 185 ? -7.258 3.965 -6.307 1.00 93.44 185 GLU A C 1
ATOM 1490 O O . GLU A 1 185 ? -6.117 3.568 -6.061 1.00 93.44 185 GLU A O 1
ATOM 1495 N N . ARG A 1 186 ? -7.974 4.691 -5.448 1.00 93.50 186 ARG A N 1
ATOM 1496 C CA . ARG A 1 186 ? -7.543 5.011 -4.087 1.00 93.50 186 ARG A CA 1
ATOM 1497 C C . ARG A 1 186 ? -8.319 4.124 -3.110 1.00 93.50 186 ARG A C 1
ATOM 1499 O O . ARG A 1 186 ? -9.499 3.891 -3.368 1.00 93.50 186 ARG A O 1
ATOM 1506 N N . PRO A 1 187 ? -7.694 3.669 -2.013 1.00 95.69 187 PRO A N 1
ATOM 1507 C CA . PRO A 1 187 ? -8.412 2.950 -0.966 1.00 95.69 187 PRO A CA 1
ATOM 1508 C C . PRO A 1 187 ? -9.533 3.786 -0.349 1.00 95.69 187 PRO A C 1
ATOM 1510 O O . PRO A 1 187 ? -9.447 5.020 -0.329 1.00 95.69 187 PRO A O 1
ATOM 1513 N N . THR A 1 188 ? -10.545 3.116 0.194 1.00 94.75 188 THR A N 1
ATOM 1514 C CA . THR A 1 188 ? -11.582 3.737 1.024 1.00 94.75 188 THR A CA 1
ATOM 1515 C C . THR A 1 188 ? -11.279 3.562 2.515 1.00 94.75 188 THR A C 1
ATOM 1517 O O . THR A 1 188 ? -10.337 2.868 2.908 1.00 94.75 188 THR A O 1
ATOM 1520 N N . ALA A 1 189 ? -12.046 4.251 3.362 1.00 94.19 189 ALA A N 1
ATOM 1521 C CA . ALA A 1 189 ? -11.992 4.037 4.804 1.00 94.19 189 ALA A CA 1
ATOM 1522 C C . ALA A 1 189 ? -12.552 2.652 5.183 1.00 94.19 189 ALA A C 1
ATOM 1524 O O . ALA A 1 189 ? -11.935 1.974 5.999 1.00 94.19 189 ALA A O 1
ATOM 1525 N N . ASP A 1 190 ? -13.595 2.176 4.499 1.00 95.19 190 ASP A N 1
ATOM 1526 C CA . ASP A 1 190 ? -14.156 0.829 4.692 1.00 95.19 190 ASP A CA 1
ATOM 1527 C C . ASP A 1 190 ? -13.141 -0.286 4.385 1.00 95.19 190 ASP A C 1
ATOM 1529 O O . ASP A 1 190 ? -13.040 -1.276 5.115 1.00 95.19 190 ASP A O 1
ATOM 1533 N N . ASP A 1 191 ? -12.323 -0.114 3.334 1.00 95.75 191 ASP A N 1
ATOM 1534 C CA . ASP A 1 191 ? -11.252 -1.066 3.014 1.00 95.75 191 ASP A CA 1
ATOM 1535 C C . ASP A 1 191 ? -10.240 -1.154 4.179 1.00 95.75 191 ASP A C 1
ATOM 1537 O O . ASP A 1 191 ? -9.656 -2.213 4.430 1.00 95.75 191 ASP A O 1
ATOM 1541 N N . LEU A 1 192 ? -10.014 -0.040 4.891 1.00 96.38 192 LEU A N 1
ATOM 1542 C CA . LEU A 1 192 ? -9.151 0.023 6.072 1.00 96.38 192 LEU A CA 1
ATOM 1543 C C . LEU A 1 192 ? -9.835 -0.574 7.311 1.00 96.38 192 LEU A C 1
ATOM 1545 O O . LEU A 1 192 ? -9.165 -1.244 8.094 1.00 96.38 192 LEU A O 1
ATOM 1549 N N . HIS A 1 193 ? -11.142 -0.370 7.490 1.00 96.25 193 HIS A N 1
ATOM 1550 C CA . HIS A 1 193 ? -11.914 -1.007 8.566 1.00 96.25 193 HIS A CA 1
ATOM 1551 C C . HIS A 1 193 ? -11.873 -2.528 8.436 1.00 96.25 193 HIS A C 1
ATOM 1553 O O . HIS A 1 193 ? -11.519 -3.210 9.393 1.00 96.25 193 HIS A O 1
ATOM 1559 N N . THR A 1 194 ? -12.051 -3.036 7.214 1.00 96.38 194 THR A N 1
ATOM 1560 C CA . THR A 1 194 ? -11.904 -4.464 6.895 1.00 96.38 194 THR A CA 1
ATOM 1561 C C . THR A 1 194 ? -10.523 -4.991 7.302 1.00 96.38 194 THR A C 1
ATOM 1563 O O . THR A 1 194 ? -10.410 -6.072 7.876 1.00 96.38 194 THR A O 1
ATOM 1566 N N . ALA A 1 195 ? -9.452 -4.218 7.074 1.00 96.38 195 ALA A N 1
ATOM 1567 C CA . ALA A 1 195 ? -8.112 -4.603 7.522 1.00 96.38 195 ALA A CA 1
ATOM 1568 C C . ALA A 1 195 ? -7.995 -4.671 9.053 1.00 96.38 195 ALA A C 1
ATOM 1570 O O . ALA A 1 195 ? -7.275 -5.517 9.574 1.00 96.38 195 ALA A O 1
ATOM 1571 N N . PHE A 1 196 ? -8.663 -3.778 9.784 1.00 96.69 196 PHE A N 1
ATOM 1572 C CA . PHE A 1 196 ? -8.636 -3.783 11.246 1.00 96.69 196 PHE A CA 1
ATOM 1573 C C . PHE A 1 196 ? -9.474 -4.907 11.856 1.00 96.69 196 PHE A C 1
ATOM 1575 O O . PHE A 1 196 ? -9.102 -5.439 12.902 1.00 96.69 196 PHE A O 1
ATOM 1582 N N . ASP A 1 197 ? -10.555 -5.313 11.199 1.00 96.06 197 ASP A N 1
ATOM 1583 C CA . ASP A 1 197 ? -11.402 -6.411 11.666 1.00 96.06 197 ASP A CA 1
ATOM 1584 C C . ASP A 1 197 ? -10.742 -7.783 11.555 1.00 96.06 197 ASP A C 1
ATOM 1586 O O . ASP A 1 197 ? -10.968 -8.641 12.403 1.00 96.06 197 ASP A O 1
ATOM 1590 N N . LEU A 1 198 ? -9.842 -7.960 10.588 1.00 96.50 198 LEU A N 1
ATOM 1591 C CA . LEU A 1 198 ? -9.085 -9.200 10.391 1.00 96.50 198 LEU A CA 1
ATOM 1592 C C . LEU A 1 198 ? -7.849 -9.332 11.307 1.00 96.50 198 LEU A C 1
ATOM 1594 O O . LEU A 1 198 ? -7.034 -10.234 11.111 1.00 96.50 198 LEU A O 1
ATOM 1598 N N . VAL A 1 199 ? -7.660 -8.430 12.276 1.00 96.94 199 VAL A N 1
ATOM 1599 C CA . VAL A 1 199 ? -6.512 -8.469 13.195 1.00 96.94 199 VAL A CA 1
ATOM 1600 C C . VAL A 1 199 ? -6.727 -9.528 14.276 1.00 96.94 199 VAL A C 1
ATOM 1602 O O . VAL A 1 199 ? -7.568 -9.360 15.160 1.00 96.94 199 VAL A O 1
ATOM 1605 N N . GLU A 1 200 ? -5.903 -10.577 14.243 1.00 93.81 200 GLU A N 1
ATOM 1606 C CA . GLU A 1 200 ? -5.902 -11.658 15.238 1.00 93.81 200 GLU A CA 1
ATOM 1607 C C . GLU A 1 200 ? -4.598 -11.693 16.047 1.00 93.81 200 GLU A C 1
ATOM 1609 O O . GLU A 1 200 ? -4.608 -11.833 17.268 1.00 93.81 200 GLU A O 1
ATOM 1614 N N . ARG A 1 201 ? -3.447 -11.573 15.373 1.00 94.62 201 ARG A N 1
ATOM 1615 C CA . ARG A 1 201 ? -2.115 -11.671 15.987 1.00 94.62 201 ARG A CA 1
ATOM 1616 C C . ARG A 1 201 ? -1.487 -10.283 16.158 1.00 94.62 201 ARG A C 1
ATOM 1618 O O . ARG A 1 201 ? -1.747 -9.375 15.372 1.00 94.62 201 ARG A O 1
ATOM 1625 N N . PRO A 1 202 ? -0.540 -10.090 17.093 1.00 94.50 202 PRO A N 1
ATOM 1626 C CA . PRO A 1 202 ? 0.154 -8.804 17.231 1.00 94.50 202 PRO A CA 1
ATOM 1627 C C . PRO A 1 202 ? 0.955 -8.405 15.976 1.00 94.50 202 PRO A C 1
ATOM 1629 O O . PRO A 1 202 ? 1.195 -7.220 15.748 1.00 94.50 202 PRO A O 1
ATOM 1632 N N . LEU A 1 203 ? 1.364 -9.375 15.146 1.00 94.94 203 LEU A N 1
ATOM 1633 C CA . LEU A 1 203 ? 1.992 -9.102 13.850 1.00 94.94 203 LEU A CA 1
ATOM 1634 C C . LEU A 1 203 ? 0.996 -8.484 12.857 1.00 94.94 203 LEU A C 1
ATOM 1636 O O . LEU A 1 203 ? 1.358 -7.550 12.139 1.00 94.94 203 LEU A O 1
ATOM 1640 N N . ASP A 1 204 ? -0.254 -8.943 12.870 1.00 95.81 204 ASP A N 1
ATOM 1641 C CA . ASP A 1 204 ? -1.327 -8.449 12.007 1.00 95.81 204 ASP A CA 1
ATOM 1642 C C . ASP A 1 204 ? -1.594 -6.961 12.270 1.00 95.81 204 ASP A C 1
ATOM 1644 O O . ASP A 1 204 ? -1.676 -6.159 11.337 1.00 95.81 204 ASP A O 1
ATOM 1648 N N . LEU A 1 205 ? -1.577 -6.546 13.544 1.00 95.75 205 LEU A N 1
ATOM 1649 C CA . LEU A 1 205 ? -1.705 -5.134 13.909 1.00 95.75 205 LEU A CA 1
ATOM 1650 C C . LEU A 1 205 ? -0.616 -4.271 13.251 1.00 95.75 205 LEU A C 1
ATOM 1652 O O . LEU A 1 205 ? -0.882 -3.139 12.847 1.00 95.75 205 LEU A O 1
ATOM 1656 N N . SER A 1 206 ? 0.605 -4.791 13.092 1.00 95.88 206 SER A N 1
ATOM 1657 C CA . SER A 1 206 ? 1.690 -4.049 12.442 1.00 95.88 206 SER A CA 1
ATOM 1658 C C . SER A 1 206 ? 1.444 -3.848 10.942 1.00 95.88 206 SER A C 1
ATOM 1660 O O . SER A 1 206 ? 1.719 -2.761 10.427 1.00 95.88 206 SER A O 1
ATOM 1662 N N . TYR A 1 207 ? 0.874 -4.847 10.256 1.00 96.38 207 TYR A N 1
ATOM 1663 C CA . TYR A 1 207 ? 0.453 -4.721 8.861 1.00 96.38 207 TYR A CA 1
ATOM 1664 C C . TYR A 1 207 ? -0.692 -3.714 8.731 1.00 96.38 207 TYR A C 1
ATOM 1666 O O . TYR A 1 207 ? -0.593 -2.783 7.932 1.00 96.38 207 TYR A O 1
ATOM 1674 N N . ALA A 1 208 ? -1.720 -3.822 9.574 1.00 96.62 208 ALA A N 1
ATOM 1675 C CA . ALA A 1 208 ? -2.852 -2.898 9.572 1.00 96.62 208 ALA A CA 1
ATOM 1676 C C . ALA A 1 208 ? -2.421 -1.442 9.860 1.00 96.62 208 ALA A C 1
ATOM 1678 O O . ALA A 1 208 ? -2.821 -0.515 9.156 1.00 96.62 208 ALA A O 1
ATOM 1679 N N . CYS A 1 209 ? -1.511 -1.222 10.817 1.00 95.56 209 CYS A N 1
ATOM 1680 C CA . CYS A 1 209 ? -0.947 0.105 11.097 1.00 95.56 209 CYS A CA 1
ATOM 1681 C C . CYS A 1 209 ? -0.145 0.674 9.915 1.00 95.56 209 CYS A C 1
ATOM 1683 O O . CYS A 1 209 ? -0.180 1.881 9.658 1.00 95.56 209 CYS A O 1
ATOM 1685 N N . GLN A 1 210 ? 0.583 -0.170 9.176 1.00 96.25 210 GLN A N 1
ATOM 1686 C CA . GLN A 1 210 ? 1.270 0.264 7.958 1.00 96.25 210 GLN A CA 1
ATOM 1687 C C . GLN A 1 210 ? 0.270 0.674 6.874 1.00 96.25 210 GLN A C 1
ATOM 1689 O O . GLN A 1 210 ? 0.480 1.705 6.229 1.00 96.25 210 GLN A O 1
ATOM 1694 N N . LEU A 1 211 ? -0.834 -0.065 6.714 1.00 96.25 211 LEU A N 1
ATOM 1695 C CA . LEU A 1 211 ? -1.912 0.316 5.800 1.00 96.25 211 LEU A CA 1
ATOM 1696 C C . LEU A 1 211 ? -2.522 1.664 6.200 1.00 96.25 211 LEU A C 1
ATOM 1698 O O . LEU A 1 211 ? -2.602 2.554 5.354 1.00 96.25 211 LEU A O 1
ATOM 1702 N N . LEU A 1 212 ? -2.809 1.888 7.487 1.00 96.00 212 LEU A N 1
ATOM 1703 C CA . LEU A 1 212 ? -3.268 3.190 7.991 1.00 96.00 212 LEU A CA 1
ATOM 1704 C C . LEU A 1 212 ? -2.298 4.320 7.625 1.00 96.00 212 LEU A C 1
ATOM 1706 O O . LEU A 1 212 ? -2.714 5.369 7.126 1.00 96.00 212 LEU A O 1
ATOM 1710 N N . ASN A 1 213 ? -0.994 4.099 7.810 1.00 94.94 213 ASN A N 1
ATOM 1711 C CA . ASN A 1 213 ? 0.031 5.070 7.440 1.00 94.94 213 ASN A CA 1
ATOM 1712 C C . ASN A 1 213 ? 0.019 5.372 5.931 1.00 94.94 213 ASN A C 1
ATOM 1714 O O . ASN A 1 213 ? 0.134 6.534 5.535 1.00 94.94 213 ASN A O 1
ATOM 1718 N N . THR A 1 214 ? -0.163 4.358 5.078 1.00 95.00 214 THR A N 1
ATOM 1719 C CA . THR A 1 214 ? -0.314 4.581 3.631 1.00 95.00 214 THR A CA 1
ATOM 1720 C C . THR A 1 214 ? -1.590 5.352 3.297 1.00 95.00 214 THR A C 1
ATOM 1722 O O . THR A 1 214 ? -1.540 6.274 2.482 1.00 95.00 214 THR A O 1
ATOM 1725 N N . CYS A 1 215 ? -2.709 5.069 3.969 1.00 95.38 215 CYS A N 1
ATOM 1726 C CA . CYS A 1 215 ? -3.961 5.794 3.774 1.00 95.38 215 CYS A CA 1
ATOM 1727 C C . CYS A 1 215 ? -3.820 7.279 4.122 1.00 95.38 215 CYS A C 1
ATOM 1729 O O . CYS A 1 215 ? -4.248 8.135 3.345 1.00 95.38 215 CYS A O 1
ATOM 1731 N N . ARG A 1 216 ? -3.158 7.596 5.242 1.00 94.25 216 ARG A N 1
ATOM 1732 C CA . ARG A 1 216 ? -2.960 8.979 5.685 1.00 94.25 216 ARG A CA 1
ATOM 1733 C C . ARG A 1 216 ? -1.915 9.726 4.859 1.00 94.25 216 ARG A C 1
ATOM 1735 O O . ARG A 1 216 ? -2.194 10.819 4.380 1.00 94.25 216 ARG A O 1
ATOM 1742 N N . ASN A 1 217 ? -0.721 9.160 4.696 1.00 94.62 217 ASN A N 1
ATOM 1743 C CA . ASN A 1 217 ? 0.430 9.902 4.175 1.00 94.62 217 ASN A CA 1
ATOM 1744 C C . ASN A 1 217 ? 0.614 9.777 2.661 1.00 94.62 217 ASN A C 1
ATOM 1746 O O . ASN A 1 217 ? 1.026 10.740 2.020 1.00 94.62 217 ASN A O 1
ATOM 1750 N N . VAL A 1 218 ? 0.324 8.610 2.081 1.00 93.69 218 VAL A N 1
ATOM 1751 C CA . VAL A 1 218 ? 0.496 8.383 0.636 1.00 93.69 218 VAL A CA 1
ATOM 1752 C C . VAL A 1 218 ? -0.780 8.755 -0.105 1.00 93.69 218 VAL A C 1
ATOM 1754 O O . VAL A 1 218 ? -0.745 9.524 -1.062 1.00 93.69 218 VAL A O 1
ATOM 1757 N N . ASN A 1 219 ? -1.913 8.241 0.370 1.00 93.50 219 ASN A N 1
ATOM 1758 C CA . ASN A 1 219 ? -3.191 8.415 -0.304 1.00 93.50 219 ASN A CA 1
ATOM 1759 C C . ASN A 1 219 ? -3.963 9.642 0.177 1.00 93.50 219 ASN A C 1
ATOM 1761 O O . ASN A 1 219 ? -4.919 10.008 -0.495 1.00 93.50 219 ASN A O 1
ATOM 1765 N N . ASN A 1 220 ? -3.573 10.283 1.285 1.00 94.88 220 ASN A N 1
ATOM 1766 C CA . ASN A 1 220 ? -4.245 11.448 1.874 1.00 94.88 220 ASN A CA 1
ATOM 1767 C C . ASN A 1 220 ? -5.773 11.281 1.957 1.00 94.88 220 ASN A C 1
ATOM 1769 O O . ASN A 1 220 ? -6.545 12.085 1.424 1.00 94.88 220 ASN A O 1
ATOM 1773 N N . ILE A 1 221 ? -6.200 10.170 2.552 1.00 94.06 221 ILE A N 1
ATOM 1774 C CA . ILE A 1 221 ? -7.608 9.845 2.777 1.00 94.06 221 ILE A CA 1
ATOM 1775 C C . ILE A 1 221 ? -8.043 10.466 4.106 1.00 94.06 221 ILE A C 1
ATOM 1777 O O . ILE A 1 221 ? -7.304 10.450 5.096 1.00 94.06 221 ILE A O 1
ATOM 1781 N N . ARG A 1 222 ? -9.245 11.045 4.119 1.00 94.00 222 ARG A N 1
ATOM 1782 C CA . ARG A 1 222 ? -9.916 11.443 5.355 1.00 94.00 222 ARG A CA 1
ATOM 1783 C C . ARG A 1 222 ? -10.658 10.223 5.891 1.00 94.00 222 ARG A C 1
ATOM 1785 O O . ARG A 1 222 ? -11.398 9.604 5.141 1.00 94.00 222 ARG A O 1
ATOM 1792 N N . PHE A 1 223 ? -10.434 9.899 7.156 1.00 95.25 223 PHE A N 1
ATOM 1793 C CA . PHE A 1 223 ? -11.090 8.773 7.815 1.00 95.25 223 PHE A CA 1
ATOM 1794 C C . PHE A 1 223 ? -12.527 9.093 8.215 1.00 95.25 223 PHE A C 1
ATOM 1796 O O . PHE A 1 223 ? -12.884 10.267 8.320 1.00 95.25 223 PHE A O 1
ATOM 1803 N N . ASP A 1 224 ? -13.315 8.060 8.484 1.00 94.75 224 ASP A N 1
ATOM 1804 C CA . ASP A 1 224 ? -14.672 8.189 9.014 1.00 94.75 224 ASP A CA 1
ATOM 1805 C C . ASP A 1 224 ? -14.671 8.364 10.530 1.00 94.75 224 ASP A C 1
ATOM 1807 O O . ASP A 1 224 ? -13.652 8.123 11.188 1.00 94.75 224 ASP A O 1
ATOM 1811 N N . ALA A 1 225 ? -15.813 8.788 11.074 1.00 93.50 225 ALA A N 1
ATOM 1812 C CA . ALA A 1 225 ? -15.977 9.059 12.501 1.00 93.50 225 ALA A CA 1
ATOM 1813 C C . ALA A 1 225 ? -15.686 7.823 13.371 1.00 93.50 225 ALA A C 1
ATOM 1815 O O . ALA A 1 225 ? -15.044 7.947 14.415 1.00 93.50 225 ALA A O 1
ATOM 1816 N N . ASP A 1 226 ? -16.059 6.644 12.871 1.00 93.94 226 ASP A N 1
ATOM 1817 C CA . ASP A 1 226 ? -15.985 5.372 13.599 1.00 93.94 226 ASP A CA 1
ATOM 1818 C C . ASP A 1 226 ? -14.610 4.698 13.475 1.00 93.94 226 ASP A C 1
ATOM 1820 O O . ASP A 1 226 ? -14.295 3.741 14.181 1.00 93.94 226 ASP A O 1
ATOM 1824 N N . THR A 1 227 ? -13.730 5.229 12.619 1.00 95.19 227 THR A N 1
ATOM 1825 C CA . THR A 1 227 ? -12.410 4.632 12.348 1.00 95.19 227 THR A CA 1
ATOM 1826 C C . THR A 1 227 ? -11.560 4.523 13.615 1.00 95.19 227 THR A C 1
ATOM 1828 O O . THR A 1 227 ? -10.783 3.581 13.761 1.00 95.19 227 THR A O 1
ATOM 1831 N N . PHE A 1 228 ? -11.686 5.482 14.540 1.00 95.62 228 PHE A N 1
ATOM 1832 C CA . PHE A 1 228 ? -10.951 5.434 15.804 1.00 95.62 228 PHE A CA 1
ATOM 1833 C C . PHE A 1 228 ? -11.461 4.317 16.721 1.00 95.62 228 PHE A C 1
ATOM 1835 O O . PHE A 1 228 ? -10.651 3.635 17.345 1.00 95.62 228 PHE A O 1
ATOM 1842 N N . LEU A 1 229 ? -12.777 4.092 16.769 1.00 94.56 229 LEU A N 1
ATOM 1843 C CA . LEU A 1 229 ? -13.375 3.014 17.553 1.00 94.56 229 LEU A CA 1
ATOM 1844 C C . LEU A 1 229 ? -12.888 1.648 17.050 1.00 94.56 229 LEU A C 1
ATOM 1846 O O . LEU A 1 229 ? -12.351 0.868 17.834 1.00 94.56 229 LEU A O 1
ATOM 1850 N N . ILE A 1 230 ? -12.971 1.407 15.739 1.00 95.62 230 ILE A N 1
ATOM 1851 C CA . ILE A 1 230 ? -12.524 0.153 15.105 1.00 95.62 230 ILE A CA 1
ATOM 1852 C C . ILE A 1 230 ? -11.022 -0.076 15.345 1.00 95.62 230 ILE A C 1
ATOM 1854 O O . ILE A 1 230 ? -10.586 -1.188 15.643 1.00 95.62 230 ILE A O 1
ATOM 1858 N N . PHE A 1 231 ? -10.217 0.989 15.289 1.00 96.12 231 PHE A N 1
ATOM 1859 C CA . PHE A 1 231 ? -8.791 0.917 15.606 1.00 96.12 231 PHE A CA 1
ATOM 1860 C C . PHE A 1 231 ? -8.524 0.519 17.067 1.00 96.12 231 PHE A C 1
ATOM 1862 O O . PHE A 1 231 ? -7.651 -0.314 17.326 1.00 96.12 231 PHE A O 1
ATOM 1869 N N . VAL A 1 232 ? -9.262 1.093 18.024 1.00 94.94 232 VAL A N 1
ATOM 1870 C CA . VAL A 1 232 ? -9.150 0.721 19.444 1.00 94.94 232 VAL A CA 1
ATOM 1871 C C . VAL A 1 232 ? -9.529 -0.743 19.630 1.00 94.94 232 VAL A C 1
ATOM 1873 O O . VAL A 1 232 ? -8.786 -1.473 20.280 1.00 94.94 232 VAL A O 1
ATOM 1876 N N . GLU A 1 233 ? -10.614 -1.204 19.009 1.00 93.50 233 GLU A N 1
ATOM 1877 C CA . GLU A 1 233 ? -11.024 -2.611 19.066 1.00 93.50 233 GLU A CA 1
ATOM 1878 C C . GLU A 1 233 ? -9.940 -3.552 18.541 1.00 93.50 233 GLU A C 1
ATOM 1880 O O . GLU A 1 233 ? -9.575 -4.508 19.227 1.00 93.50 233 GLU A O 1
ATOM 1885 N N . ALA A 1 234 ? -9.351 -3.243 17.384 1.00 95.62 234 ALA A N 1
ATOM 1886 C CA . ALA A 1 234 ? -8.250 -4.020 16.826 1.00 95.62 234 ALA A CA 1
ATOM 1887 C C . ALA A 1 234 ? -7.024 -4.061 17.755 1.00 95.62 234 ALA A C 1
ATOM 1889 O O . ALA A 1 234 ? -6.374 -5.098 17.872 1.00 95.62 234 ALA A O 1
ATOM 1890 N N . CYS A 1 235 ? -6.718 -2.962 18.454 1.00 95.56 235 CYS A N 1
ATOM 1891 C CA . CYS A 1 235 ? -5.629 -2.929 19.434 1.00 95.56 235 CYS A CA 1
ATOM 1892 C C . CYS A 1 235 ? -5.937 -3.773 20.678 1.00 95.56 235 CYS A C 1
ATOM 1894 O O . CYS A 1 235 ? -5.034 -4.418 21.212 1.00 95.56 235 CYS A O 1
ATOM 1896 N N . MET A 1 236 ? -7.193 -3.784 21.135 1.00 92.81 236 MET A N 1
ATOM 1897 C CA . MET A 1 236 ? -7.613 -4.568 22.299 1.00 92.81 236 MET A CA 1
ATOM 1898 C C . MET A 1 236 ? -7.658 -6.072 22.000 1.00 92.81 236 MET A C 1
ATOM 1900 O O . MET A 1 236 ? -7.337 -6.850 22.886 1.00 92.81 236 MET A O 1
ATOM 1904 N N . ARG A 1 237 ? -7.958 -6.499 20.762 1.00 93.06 237 ARG A N 1
ATOM 1905 C CA . ARG A 1 237 ? -7.890 -7.926 20.362 1.00 93.06 237 ARG A CA 1
ATOM 1906 C C . ARG A 1 237 ? -6.502 -8.546 20.567 1.00 93.06 237 ARG A C 1
ATOM 1908 O O . ARG A 1 237 ? -6.396 -9.742 20.803 1.00 93.06 237 ARG A O 1
ATOM 1915 N N . VAL A 1 238 ? -5.446 -7.736 20.470 1.00 94.00 238 VAL A N 1
ATOM 1916 C CA . VAL A 1 238 ? -4.045 -8.168 20.619 1.00 94.00 238 VAL A CA 1
ATOM 1917 C C . VAL A 1 238 ? -3.395 -7.670 21.916 1.00 94.00 238 VAL A C 1
ATOM 1919 O O . VAL A 1 238 ? -2.169 -7.702 22.030 1.00 94.00 238 VAL A O 1
ATOM 1922 N N . ASP A 1 239 ? -4.190 -7.167 22.866 1.00 91.81 239 ASP A N 1
ATOM 1923 C CA . ASP A 1 239 ? -3.745 -6.614 24.154 1.00 91.81 239 ASP A CA 1
ATOM 1924 C C . ASP A 1 239 ? -2.688 -5.491 24.045 1.00 91.81 239 ASP A C 1
ATOM 1926 O O . ASP A 1 239 ? -1.812 -5.324 24.899 1.00 91.81 239 ASP A O 1
ATOM 1930 N N . ARG A 1 240 ? -2.760 -4.665 22.991 1.00 93.81 240 ARG A N 1
ATOM 1931 C CA . ARG A 1 240 ? -1.841 -3.535 22.741 1.00 93.81 240 ARG A CA 1
ATOM 1932 C C . ARG A 1 240 ? -2.473 -2.183 23.067 1.00 93.81 240 ARG A C 1
ATOM 1934 O O . ARG A 1 240 ? -2.635 -1.316 22.205 1.00 93.81 240 ARG A O 1
ATOM 1941 N N . LYS A 1 241 ? -2.800 -1.976 24.348 1.00 92.00 241 LYS A N 1
ATOM 1942 C CA . LYS A 1 241 ? -3.353 -0.702 24.859 1.00 92.00 241 LYS A CA 1
ATOM 1943 C C . LYS A 1 241 ? -2.386 0.481 24.692 1.00 92.00 241 LYS A C 1
ATOM 1945 O O . LYS A 1 241 ? -2.822 1.617 24.515 1.00 92.00 241 LYS A O 1
ATOM 1950 N N . ASP A 1 242 ? -1.080 0.211 24.674 1.00 93.88 242 ASP A N 1
ATOM 1951 C CA . ASP A 1 242 ? -0.016 1.191 24.432 1.00 93.88 242 ASP A CA 1
ATOM 1952 C C . ASP A 1 242 ? -0.179 1.915 23.085 1.00 93.88 242 ASP A C 1
ATOM 1954 O O . ASP A 1 242 ? -0.059 3.140 23.007 1.00 93.88 242 ASP A O 1
ATOM 1958 N N . CYS A 1 243 ? -0.510 1.174 22.025 1.00 94.25 243 CYS A N 1
ATOM 1959 C CA . CYS A 1 243 ? -0.728 1.738 20.694 1.00 94.25 243 CYS A CA 1
ATOM 1960 C C . CYS A 1 243 ? -1.970 2.638 20.644 1.00 94.25 243 CYS A C 1
ATOM 1962 O O . CYS A 1 243 ? -1.933 3.703 20.023 1.00 94.25 243 CYS A O 1
ATOM 1964 N N . ALA A 1 244 ? -3.044 2.247 21.332 1.00 93.50 244 ALA A N 1
ATOM 1965 C CA . ALA A 1 244 ? -4.269 3.035 21.410 1.00 93.50 244 ALA A CA 1
ATOM 1966 C C . ALA A 1 244 ? -4.062 4.350 22.183 1.00 93.50 244 ALA A C 1
ATOM 1968 O O . ALA A 1 244 ? -4.494 5.412 21.732 1.00 93.50 244 ALA A O 1
ATOM 1969 N N . GLN A 1 245 ? -3.326 4.310 23.298 1.00 94.94 245 GLN A N 1
ATOM 1970 C CA . GLN A 1 245 ? -2.976 5.513 24.057 1.00 94.94 245 GLN A CA 1
ATOM 1971 C C . GLN A 1 245 ? -2.092 6.467 23.238 1.00 94.94 245 GLN A C 1
ATOM 1973 O O . GLN A 1 245 ? -2.354 7.668 23.180 1.00 94.94 245 GLN A O 1
ATOM 1978 N N . TYR A 1 246 ? -1.096 5.933 22.527 1.00 95.75 246 TYR A N 1
ATOM 1979 C CA . TYR A 1 246 ? -0.262 6.727 21.622 1.00 95.75 246 TYR A CA 1
ATOM 1980 C C . TYR A 1 246 ? -1.082 7.394 20.506 1.00 95.75 246 TYR A C 1
ATOM 1982 O O . TYR A 1 246 ? -0.829 8.544 20.132 1.00 95.75 246 TYR A O 1
ATOM 1990 N N . ALA A 1 247 ? -2.086 6.689 19.978 1.00 94.75 247 ALA A N 1
ATOM 1991 C CA . ALA A 1 247 ? -2.967 7.234 18.956 1.00 94.75 247 ALA A CA 1
ATOM 1992 C C . ALA A 1 247 ? -3.828 8.394 19.471 1.00 94.75 247 ALA A C 1
ATOM 1994 O O . ALA A 1 247 ? -4.081 9.331 18.717 1.00 94.75 247 ALA A O 1
ATOM 1995 N N . LEU A 1 248 ? -4.217 8.374 20.748 1.00 94.25 248 LEU A N 1
ATOM 1996 C CA . LEU A 1 248 ? -4.950 9.463 21.394 1.00 94.25 248 LEU A CA 1
ATOM 1997 C C . LEU A 1 248 ? -4.085 10.724 21.521 1.00 94.25 248 LEU A C 1
ATOM 1999 O O . LEU A 1 248 ? -4.536 11.816 21.178 1.00 94.25 248 LEU A O 1
ATOM 2003 N N . GLU A 1 249 ? -2.826 10.584 21.941 1.00 94.94 249 GLU A N 1
ATOM 2004 C CA . GLU A 1 249 ? -1.891 11.715 22.056 1.00 94.94 249 GLU A CA 1
ATOM 2005 C C . GLU A 1 249 ? -1.585 12.366 20.699 1.00 94.94 249 GLU A C 1
ATOM 2007 O O . GLU A 1 249 ? -1.391 13.580 20.604 1.00 94.94 249 GLU A O 1
ATOM 2012 N N . LYS A 1 250 ? -1.542 11.559 19.630 1.00 94.38 250 LYS A N 1
ATOM 2013 C CA . LYS A 1 250 ? -1.153 11.989 18.276 1.00 94.38 250 LYS A CA 1
ATOM 2014 C C . LYS A 1 250 ? -2.276 11.884 17.247 1.00 94.38 250 LYS A C 1
ATOM 2016 O O . LYS A 1 250 ? -2.011 11.819 16.043 1.00 94.38 250 LYS A O 1
ATOM 2021 N N . ALA A 1 251 ? -3.521 11.963 17.701 1.00 92.19 251 ALA A N 1
ATOM 2022 C CA . ALA A 1 251 ? -4.721 11.890 16.873 1.00 92.19 251 ALA A CA 1
ATOM 2023 C C . ALA A 1 251 ? -4.672 12.737 15.580 1.00 92.19 251 ALA A C 1
ATOM 2025 O O . ALA A 1 251 ? -4.852 12.169 14.495 1.00 92.19 251 ALA A O 1
ATOM 2026 N N . PRO A 1 252 ? -4.331 14.047 15.618 1.00 90.88 252 PRO A N 1
ATOM 2027 C CA . PRO A 1 252 ? -4.327 14.868 14.404 1.00 90.88 252 PRO A CA 1
ATOM 2028 C C . PRO A 1 252 ? -3.239 14.457 13.398 1.00 90.88 252 PRO A C 1
ATOM 2030 O O . PRO A 1 252 ? -3.415 14.629 12.188 1.00 90.88 252 PRO A O 1
ATOM 2033 N N . GLN A 1 253 ? -2.122 13.900 13.880 1.00 92.50 253 GLN A N 1
ATOM 2034 C CA . GLN A 1 253 ? -1.022 13.440 13.028 1.00 92.50 253 GLN A CA 1
ATOM 2035 C C . GLN A 1 253 ? -1.411 12.156 12.295 1.00 92.50 253 GLN A C 1
ATOM 2037 O O . GLN A 1 253 ? -1.194 12.046 11.089 1.00 92.50 253 GLN A O 1
ATOM 2042 N N . LEU A 1 254 ? -2.043 11.221 13.007 1.00 93.06 254 LEU A N 1
ATOM 2043 C CA . LEU A 1 254 ? -2.529 9.968 12.431 1.00 93.06 254 LEU A CA 1
ATOM 2044 C C . LEU A 1 254 ? -3.737 10.179 11.514 1.00 93.06 254 LEU A C 1
ATOM 2046 O O . LEU A 1 254 ? -3.924 9.405 10.586 1.00 93.06 254 LEU A O 1
ATOM 2050 N N . GLY A 1 255 ? -4.495 11.262 11.701 1.00 92.31 255 GLY A N 1
ATOM 2051 C CA . GLY A 1 255 ? -5.646 11.614 10.865 1.00 92.31 255 GLY A CA 1
ATOM 2052 C C . GLY A 1 255 ? -7.000 11.292 11.488 1.00 92.31 255 GLY A C 1
ATOM 2053 O O . GLY A 1 255 ? -8.019 11.440 10.814 1.00 92.31 255 GLY A O 1
ATOM 2054 N N . PHE A 1 256 ? -7.023 10.901 12.763 1.00 95.31 256 PHE A N 1
ATOM 2055 C CA . PHE A 1 256 ? -8.250 10.756 13.537 1.00 95.31 256 PHE A CA 1
ATOM 2056 C C . PHE A 1 256 ? -8.784 12.147 13.885 1.00 95.31 256 PHE A C 1
ATOM 2058 O O . PHE A 1 256 ? -8.207 12.865 14.702 1.00 95.31 256 PHE A O 1
ATOM 2065 N N . TRP A 1 257 ? -9.855 12.556 13.205 1.00 93.06 257 TRP A N 1
ATOM 2066 C CA . TRP A 1 257 ? -10.499 13.855 13.425 1.00 93.06 257 TRP A CA 1
ATOM 2067 C C . TRP A 1 257 ? -11.645 13.776 14.437 1.00 93.06 257 TRP A C 1
ATOM 2069 O O . TRP A 1 257 ? -11.950 14.777 15.078 1.00 93.06 257 TRP A O 1
ATOM 2079 N N . HIS A 1 258 ? -12.257 12.600 14.573 1.00 94.31 258 HIS A N 1
ATOM 2080 C CA . HIS A 1 258 ? -13.308 12.307 15.534 1.00 94.31 258 HIS A CA 1
ATOM 2081 C C . HIS A 1 258 ? -12.811 11.242 16.508 1.00 94.31 258 HIS A C 1
ATOM 2083 O O . HIS A 1 258 ? -12.238 10.237 16.085 1.00 94.31 258 HIS A O 1
ATOM 2089 N N . ILE A 1 259 ? -12.993 11.495 17.802 1.00 94.06 259 ILE A N 1
ATOM 2090 C CA . ILE A 1 259 ? -12.682 10.562 18.883 1.00 94.06 259 ILE A CA 1
ATOM 2091 C C . ILE A 1 259 ? -13.818 10.655 19.888 1.00 94.06 259 ILE A C 1
ATOM 2093 O O . ILE A 1 259 ? -14.046 11.726 20.456 1.00 94.06 259 ILE A O 1
ATOM 2097 N N . ASP A 1 260 ? -14.476 9.528 20.134 1.00 93.12 260 ASP A N 1
ATOM 2098 C CA . ASP A 1 260 ? -15.532 9.447 21.132 1.00 93.12 260 ASP A CA 1
ATOM 2099 C C . ASP A 1 260 ? -14.988 9.684 22.539 1.00 93.12 260 ASP A C 1
ATOM 2101 O O . ASP A 1 260 ? -13.919 9.194 22.926 1.00 93.12 260 ASP A O 1
ATOM 2105 N N . GLU A 1 261 ? -15.763 10.407 23.350 1.00 92.38 261 GLU A N 1
ATOM 2106 C CA . GLU A 1 261 ? -15.389 10.677 24.737 1.00 92.38 261 GLU A CA 1
ATOM 2107 C C . GLU A 1 261 ? -15.232 9.398 25.559 1.00 92.38 261 GLU A C 1
ATOM 2109 O O . GLU A 1 261 ? -14.355 9.342 26.419 1.00 92.38 261 GLU A O 1
ATOM 2114 N N . ASN A 1 262 ? -16.044 8.374 25.289 1.00 92.12 262 ASN A N 1
ATOM 2115 C CA . ASN A 1 262 ? -15.983 7.095 25.998 1.00 92.12 262 ASN A CA 1
ATOM 2116 C C . ASN A 1 262 ? -14.633 6.409 25.750 1.00 92.12 262 ASN A C 1
ATOM 2118 O O . ASN A 1 262 ? -13.936 6.040 26.694 1.00 92.12 262 ASN A O 1
ATOM 2122 N N . CYS A 1 263 ? -14.192 6.341 24.488 1.00 90.75 263 CYS A N 1
ATOM 2123 C CA . CYS A 1 263 ? -12.873 5.812 24.141 1.00 90.75 263 CYS A CA 1
ATOM 2124 C C . CYS A 1 263 ? -11.749 6.636 24.782 1.00 90.75 263 CYS A C 1
ATOM 2126 O O . CYS A 1 263 ? -10.770 6.077 25.275 1.00 90.75 263 CYS A O 1
ATOM 2128 N N . ARG A 1 264 ? -11.890 7.966 24.826 1.00 92.56 264 ARG A N 1
ATOM 2129 C CA . ARG A 1 264 ? -10.906 8.845 25.469 1.00 92.56 264 ARG A CA 1
ATOM 2130 C C . ARG A 1 264 ? -10.794 8.584 26.973 1.00 92.56 264 ARG A C 1
ATOM 2132 O O . ARG A 1 264 ? -9.684 8.400 27.469 1.00 92.56 264 ARG A O 1
ATOM 2139 N N . LYS A 1 265 ? -11.921 8.546 27.686 1.00 93.81 265 LYS A N 1
ATOM 2140 C CA . LYS A 1 265 ? -11.976 8.298 29.137 1.00 93.81 265 LYS A CA 1
ATOM 2141 C C . LYS A 1 265 ? -11.445 6.908 29.483 1.00 93.81 265 LYS A C 1
ATOM 2143 O O . LYS A 1 265 ? -10.704 6.768 30.454 1.00 93.81 265 LYS A O 1
ATOM 2148 N N . TYR A 1 266 ? -11.738 5.909 28.650 1.00 92.88 266 TYR A N 1
ATOM 2149 C CA . TYR A 1 266 ? -11.211 4.553 28.798 1.00 92.88 266 TYR A CA 1
ATOM 2150 C C . TYR A 1 266 ? -9.682 4.478 28.701 1.00 92.88 266 TYR A C 1
ATOM 2152 O O . TYR A 1 266 ? -9.011 3.865 29.535 1.00 92.88 266 TYR A O 1
ATOM 2160 N N . LEU A 1 267 ? -9.111 5.117 27.678 1.00 91.62 267 LEU A N 1
ATOM 2161 C CA . LEU A 1 267 ? -7.670 5.073 27.430 1.00 91.62 267 LEU A CA 1
ATOM 2162 C C . LEU A 1 267 ? -6.870 5.872 28.467 1.00 91.62 267 LEU A C 1
ATOM 2164 O O . LEU A 1 267 ? -5.753 5.481 28.795 1.00 91.62 267 LEU A O 1
ATOM 2168 N N . VAL A 1 268 ? -7.445 6.950 29.009 1.00 92.44 268 VAL A N 1
ATOM 2169 C CA . VAL A 1 268 ? -6.855 7.723 30.119 1.00 92.44 268 VAL A CA 1
ATOM 2170 C C . VAL A 1 268 ? -6.998 6.990 31.463 1.00 92.44 268 VAL A C 1
ATOM 2172 O O . VAL A 1 268 ? -6.193 7.209 32.366 1.00 92.44 268 VAL A O 1
ATOM 2175 N N . GLY A 1 269 ? -7.977 6.088 31.587 1.00 89.44 269 GLY A N 1
ATOM 2176 C CA . GLY A 1 269 ? -8.270 5.343 32.815 1.00 89.44 269 GLY A CA 1
ATOM 2177 C C . GLY A 1 269 ? -9.287 6.022 33.738 1.00 89.44 269 GLY A C 1
ATOM 2178 O O . GLY A 1 269 ? -9.426 5.621 34.888 1.00 89.44 269 GLY A O 1
ATOM 2179 N N . GLU A 1 270 ? -10.007 7.037 33.251 1.00 90.56 270 GLU A N 1
ATOM 2180 C CA . GLU A 1 270 ? -11.146 7.638 33.963 1.00 90.56 270 GLU A CA 1
ATOM 2181 C C . GLU A 1 270 ? -12.368 6.707 33.962 1.00 90.56 270 GLU A C 1
ATOM 2183 O O . GLU A 1 270 ? -13.191 6.746 34.875 1.00 90.56 27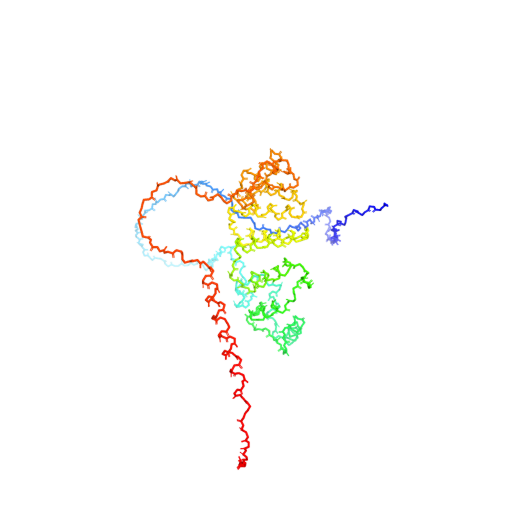0 GLU A O 1
ATOM 2188 N N . GLN A 1 271 ? -12.488 5.870 32.928 1.00 89.75 271 GLN A N 1
ATOM 2189 C CA . GLN A 1 271 ? -13.534 4.862 32.767 1.00 89.75 271 GLN A CA 1
ATOM 2190 C C . GLN A 1 271 ? -12.920 3.481 32.504 1.00 89.75 271 GLN A C 1
ATOM 2192 O O . GLN A 1 271 ? -11.811 3.372 31.987 1.00 89.75 271 GLN A O 1
ATOM 2197 N N . THR A 1 272 ? -13.663 2.424 32.835 1.00 88.81 272 THR A N 1
ATOM 2198 C CA . THR A 1 272 ? -13.268 1.013 32.645 1.00 88.81 272 THR A CA 1
ATOM 2199 C C . THR A 1 272 ? -13.853 0.381 31.381 1.00 88.81 272 THR A C 1
ATOM 2201 O O . THR A 1 272 ? -13.597 -0.783 31.095 1.00 88.81 272 THR A O 1
ATOM 2204 N N . TRP A 1 273 ? -14.649 1.119 30.606 1.00 89.25 273 TRP A N 1
ATOM 2205 C CA . TRP A 1 273 ? -15.263 0.639 29.369 1.00 89.25 273 TRP A CA 1
ATOM 2206 C C . TRP A 1 273 ? -15.158 1.683 28.261 1.00 89.25 273 TRP A C 1
ATOM 2208 O O . TRP A 1 273 ? -15.180 2.880 28.540 1.00 89.25 273 TRP A O 1
ATOM 2218 N N . TYR A 1 274 ? -15.052 1.234 27.007 1.00 89.88 274 TYR A N 1
ATOM 2219 C CA . TYR A 1 274 ? -14.960 2.122 25.836 1.00 89.88 274 TYR A CA 1
ATOM 2220 C C . TYR A 1 274 ? -16.199 2.090 24.940 1.00 89.88 274 TYR A C 1
ATOM 2222 O O . TYR A 1 274 ? -16.472 3.078 24.261 1.00 89.88 274 TYR A O 1
ATOM 2230 N N . LYS A 1 275 ? -16.966 0.992 24.948 1.00 90.00 275 LYS A N 1
ATOM 2231 C CA . LYS A 1 275 ? -18.229 0.878 24.209 1.00 90.00 275 LYS A CA 1
ATOM 2232 C C . LYS A 1 275 ? -19.307 0.185 25.027 1.00 90.00 275 LYS A C 1
ATOM 2234 O O . LYS A 1 275 ? -19.023 -0.693 25.846 1.00 90.00 275 LYS A O 1
ATOM 2239 N N . LEU A 1 276 ? -20.543 0.574 24.747 1.00 89.69 276 LEU A N 1
ATOM 2240 C CA . LEU A 1 276 ? -21.744 -0.133 25.160 1.00 89.69 276 LEU A CA 1
ATOM 2241 C C . LEU A 1 276 ? -22.316 -0.814 23.914 1.00 89.69 276 LEU A C 1
ATOM 2243 O O . LEU A 1 276 ? -22.698 -0.119 22.974 1.00 89.69 276 LEU A O 1
ATOM 2247 N N . SER A 1 277 ? -22.337 -2.149 23.888 1.00 87.50 277 SER A N 1
ATOM 2248 C CA . SER A 1 277 ? -22.912 -2.884 22.754 1.00 87.50 277 SER A CA 1
ATOM 2249 C C . SER A 1 277 ? -24.425 -2.651 22.719 1.00 87.50 277 SER A C 1
ATOM 2251 O O . SER A 1 277 ? -25.084 -2.922 23.724 1.00 87.50 277 SER A O 1
ATOM 2253 N N . PRO A 1 278 ? -24.998 -2.155 21.608 1.00 87.25 278 PRO A N 1
ATOM 2254 C CA . PRO A 1 278 ? -26.442 -1.968 21.494 1.00 87.25 278 PRO A CA 1
ATOM 2255 C C . PRO A 1 278 ? -27.196 -3.301 21.408 1.00 87.25 278 PRO A C 1
ATOM 2257 O O . PRO A 1 278 ? -28.359 -3.356 21.793 1.00 87.25 278 PRO A O 1
ATOM 2260 N N . LEU A 1 279 ? -26.541 -4.364 20.928 1.00 85.69 279 LEU A N 1
ATOM 2261 C CA . LEU A 1 279 ? -27.140 -5.693 20.777 1.00 85.69 279 LEU A CA 1
ATOM 2262 C C . LEU A 1 279 ? -27.183 -6.432 22.116 1.00 85.69 279 LEU A C 1
ATOM 2264 O O . LEU A 1 279 ? -28.231 -6.916 22.531 1.00 85.69 279 LEU A O 1
ATOM 2268 N N . ASP A 1 280 ? -26.051 -6.460 22.819 1.00 83.56 280 ASP A N 1
ATOM 2269 C CA . ASP A 1 280 ? -25.921 -7.232 24.059 1.00 83.56 280 ASP A CA 1
ATOM 2270 C C . ASP A 1 280 ? -26.291 -6.412 25.299 1.00 83.56 280 ASP A C 1
ATOM 2272 O O . ASP A 1 280 ? -26.519 -6.967 26.370 1.00 83.56 280 ASP A O 1
ATOM 2276 N N . ASN A 1 281 ? -26.336 -5.080 25.174 1.00 86.56 281 ASN A N 1
ATOM 2277 C CA . ASN A 1 281 ? -26.493 -4.134 26.281 1.00 86.56 281 ASN A CA 1
ATOM 2278 C C . ASN A 1 281 ? -25.386 -4.257 27.357 1.00 86.56 281 ASN A C 1
ATOM 2280 O O . ASN A 1 281 ? -25.599 -3.916 28.523 1.00 86.56 281 ASN A O 1
ATOM 2284 N N . MET A 1 282 ? -24.192 -4.715 26.953 1.00 86.56 282 MET A N 1
ATOM 2285 C CA . MET A 1 282 ? -23.027 -4.976 27.812 1.00 86.56 282 MET A CA 1
ATOM 2286 C C . MET A 1 282 ? -21.891 -3.977 27.569 1.00 86.56 282 MET A C 1
ATOM 2288 O O . MET A 1 282 ? -21.678 -3.505 26.446 1.00 86.56 282 MET A O 1
ATOM 2292 N N . TYR A 1 283 ? -21.126 -3.683 28.621 1.00 88.19 283 TYR A N 1
ATOM 2293 C CA . TYR A 1 283 ? -19.919 -2.860 28.554 1.00 88.19 283 TYR A CA 1
ATOM 2294 C C . TYR A 1 283 ? -18.692 -3.688 28.158 1.00 88.19 283 TYR A C 1
ATOM 2296 O O . TYR A 1 283 ? -18.438 -4.738 28.752 1.00 88.19 283 TYR A O 1
ATOM 2304 N N . TYR A 1 284 ? -17.905 -3.182 27.204 1.00 88.56 284 TYR A N 1
ATOM 2305 C CA . TYR A 1 284 ? -16.632 -3.779 26.780 1.00 88.56 284 TYR A CA 1
ATOM 2306 C C . TYR A 1 284 ? -15.426 -2.953 27.268 1.00 88.56 284 TYR A C 1
ATOM 2308 O O . TYR A 1 284 ? -15.504 -1.718 27.231 1.00 88.56 284 TYR A O 1
ATOM 2316 N N . PRO A 1 285 ? -14.300 -3.592 27.661 1.00 87.12 285 PRO A N 1
ATOM 2317 C CA . PRO A 1 285 ? -14.025 -5.037 27.622 1.00 87.12 285 PRO A CA 1
ATOM 2318 C C . PRO A 1 285 ? -14.830 -5.829 28.661 1.00 87.12 285 PRO A C 1
ATOM 2320 O O . PRO A 1 285 ? -15.171 -5.297 29.718 1.00 87.12 285 PRO A O 1
ATOM 2323 N N . LEU A 1 286 ? -15.133 -7.095 28.354 1.00 85.00 286 LEU A N 1
ATOM 2324 C CA . LEU A 1 286 ? -15.959 -7.950 29.216 1.00 85.00 286 LEU A CA 1
ATOM 2325 C C . LEU A 1 286 ? -15.254 -8.285 30.537 1.00 85.00 286 LEU A C 1
ATOM 2327 O O . LEU A 1 286 ? -15.899 -8.274 31.584 1.00 85.00 286 LEU A O 1
ATOM 2331 N N . ASP A 1 287 ? -13.939 -8.509 30.491 1.00 80.31 287 ASP A N 1
ATOM 2332 C CA . ASP A 1 287 ? -13.139 -8.923 31.650 1.00 80.31 287 ASP A CA 1
ATOM 2333 C C . ASP A 1 287 ? -13.055 -7.834 32.728 1.00 80.31 287 ASP A C 1
ATOM 2335 O O . ASP A 1 287 ? -13.137 -8.121 33.921 1.00 80.31 287 ASP A O 1
ATOM 2339 N N . GLU A 1 288 ? -12.948 -6.565 32.321 1.00 77.69 288 GLU A N 1
ATOM 2340 C CA . GLU A 1 288 ? -12.835 -5.426 33.243 1.00 77.69 288 GLU A CA 1
ATOM 2341 C C . GLU A 1 288 ? -14.191 -5.024 33.853 1.00 77.69 288 GLU A C 1
ATOM 2343 O O . GLU A 1 288 ? -14.230 -4.387 34.904 1.00 77.69 288 GLU A O 1
ATOM 2348 N N . ASN A 1 289 ? -15.313 -5.406 33.228 1.00 79.69 289 ASN A N 1
ATOM 2349 C CA . ASN A 1 289 ? -16.650 -4.914 33.583 1.00 79.69 289 ASN A CA 1
ATOM 2350 C C . ASN A 1 289 ? -17.621 -6.010 34.030 1.00 79.69 289 ASN A C 1
ATOM 2352 O O . ASN A 1 289 ? -18.835 -5.805 34.012 1.00 79.69 289 ASN A O 1
ATOM 2356 N N . VAL A 1 290 ? -17.110 -7.154 34.493 1.00 80.75 290 VAL A N 1
ATOM 2357 C CA . VAL A 1 290 ? -17.928 -8.269 34.998 1.00 80.75 290 VAL A CA 1
ATOM 2358 C C . VAL A 1 290 ? -18.919 -7.808 36.077 1.00 80.75 290 VAL A C 1
ATOM 2360 O O . VAL A 1 290 ? -20.060 -8.258 36.102 1.00 80.75 290 VAL A O 1
ATOM 2363 N N . GLU A 1 291 ? -18.527 -6.890 36.962 1.00 80.00 291 GLU A N 1
ATOM 2364 C CA . GLU A 1 291 ? -19.403 -6.385 38.031 1.00 80.00 291 GLU A CA 1
ATOM 2365 C C . GLU A 1 291 ? -20.504 -5.450 37.521 1.00 80.00 291 GLU A C 1
ATOM 2367 O O . GLU A 1 291 ? -21.658 -5.588 37.922 1.00 80.00 291 GLU A O 1
ATOM 2372 N N . LEU A 1 292 ? -20.166 -4.543 36.600 1.00 79.75 292 LEU A N 1
ATOM 2373 C CA . LEU A 1 292 ? -21.120 -3.608 35.994 1.00 79.75 292 LEU A CA 1
ATOM 2374 C C . LEU A 1 292 ? -22.098 -4.310 35.047 1.00 79.75 292 LEU A C 1
ATOM 2376 O O . LEU A 1 292 ? -23.228 -3.863 34.879 1.00 79.75 292 LEU A O 1
ATOM 2380 N N . ASN A 1 293 ? -21.666 -5.413 34.443 1.00 82.94 293 ASN A N 1
ATOM 2381 C CA . ASN A 1 293 ? -22.472 -6.202 33.526 1.00 82.94 293 ASN A CA 1
ATOM 2382 C C . ASN A 1 293 ? -23.383 -7.206 34.250 1.00 82.94 293 ASN A C 1
ATOM 2384 O O . ASN A 1 293 ? -24.437 -7.541 33.727 1.00 82.94 293 ASN A O 1
ATOM 2388 N N . LYS A 1 294 ? -23.060 -7.640 35.479 1.00 80.50 294 LYS A N 1
ATOM 2389 C CA . LYS A 1 294 ? -23.943 -8.516 36.284 1.00 80.50 294 LYS A CA 1
ATOM 2390 C C . LYS A 1 294 ? -25.324 -7.914 36.547 1.00 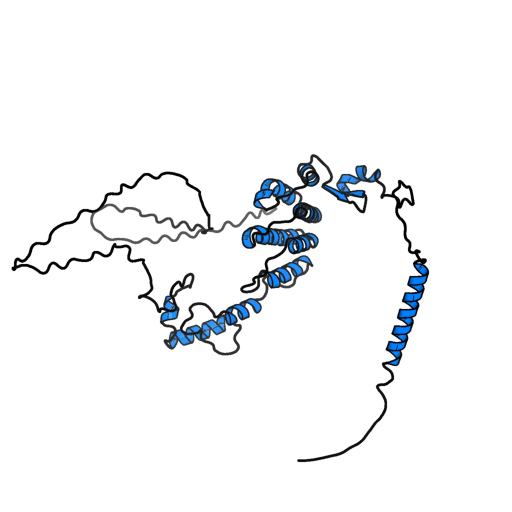80.50 294 LYS A C 1
ATOM 2392 O O . LYS A 1 294 ? -26.278 -8.654 36.761 1.00 80.50 294 LYS A O 1
ATOM 2397 N N . THR A 1 295 ? -25.425 -6.589 36.583 1.00 74.62 295 THR A N 1
ATOM 2398 C CA . THR A 1 295 ? -26.678 -5.873 36.852 1.00 74.62 295 THR A CA 1
ATOM 2399 C C . THR A 1 295 ? -27.444 -5.504 35.582 1.00 74.62 295 THR A C 1
ATOM 2401 O O . THR A 1 295 ? -28.578 -5.040 35.684 1.00 74.62 295 THR A O 1
ATOM 2404 N N . ARG A 1 296 ? -26.866 -5.722 34.391 1.00 68.88 296 ARG A N 1
ATOM 2405 C CA . ARG A 1 296 ? -27.521 -5.496 33.099 1.00 68.88 296 ARG A CA 1
ATOM 2406 C C . ARG A 1 296 ? -27.904 -6.838 32.490 1.00 68.88 296 ARG A C 1
ATOM 2408 O O . ARG A 1 296 ? -27.051 -7.599 32.054 1.00 68.88 296 ARG A O 1
ATOM 2415 N N . SER A 1 297 ? -29.197 -7.128 32.451 1.00 61.66 297 SER A N 1
ATOM 2416 C CA . SER A 1 297 ? -29.735 -8.178 31.590 1.00 61.66 297 SER A CA 1
ATOM 2417 C C . SER A 1 297 ? -29.977 -7.617 30.187 1.00 61.66 297 SER A C 1
ATOM 2419 O O . SER A 1 297 ? -30.238 -6.418 30.020 1.00 61.66 297 SER A O 1
ATOM 2421 N N . ALA A 1 298 ? -29.895 -8.491 29.180 1.00 58.97 298 ALA A N 1
ATOM 2422 C CA . ALA A 1 298 ? -30.363 -8.193 27.831 1.00 58.97 298 ALA A CA 1
ATOM 2423 C C . ALA A 1 298 ? -31.786 -7.604 27.897 1.00 58.97 298 ALA A C 1
ATOM 2425 O O . ALA A 1 298 ? -32.552 -7.989 28.790 1.00 58.97 298 ALA A O 1
ATOM 2426 N N . PRO A 1 299 ? -32.154 -6.667 27.006 1.00 55.25 299 PRO A N 1
ATOM 2427 C CA . PRO A 1 299 ? -33.544 -6.252 26.905 1.00 55.25 299 PRO A CA 1
ATOM 2428 C C . PRO A 1 299 ? -34.393 -7.505 26.662 1.00 55.25 299 PRO A C 1
ATOM 2430 O O . PRO A 1 299 ? -34.198 -8.210 25.673 1.00 55.25 299 PRO A O 1
ATOM 2433 N N . GLU A 1 300 ? -35.301 -7.816 27.591 1.00 46.34 300 GLU A N 1
ATOM 2434 C CA . GLU A 1 300 ? -36.332 -8.817 27.333 1.00 46.34 300 GLU A CA 1
ATOM 2435 C C . GLU A 1 300 ? -37.081 -8.400 26.056 1.00 46.34 300 GLU A C 1
ATOM 2437 O O . GLU A 1 300 ? -37.366 -7.203 25.900 1.00 46.34 300 GLU A O 1
ATOM 2442 N N . PRO A 1 301 ? -37.414 -9.336 25.145 1.00 47.12 301 PRO A N 1
ATOM 2443 C CA . PRO A 1 301 ? -38.302 -9.048 24.030 1.00 47.12 301 PRO A CA 1
ATOM 2444 C C . PRO A 1 301 ? -39.688 -8.756 24.612 1.00 47.12 301 PRO A C 1
ATOM 2446 O O . PRO A 1 301 ? -40.535 -9.632 24.768 1.00 47.12 301 PRO A O 1
ATOM 2449 N N . THR A 1 302 ? -39.900 -7.511 25.024 1.00 41.00 302 THR A N 1
ATOM 2450 C CA . THR A 1 302 ? -41.158 -7.060 25.598 1.00 41.00 302 THR A CA 1
ATOM 2451 C C . THR A 1 302 ? -42.125 -6.815 24.458 1.00 41.00 302 THR A C 1
ATOM 2453 O O . THR A 1 302 ? -42.115 -5.788 23.780 1.00 41.00 302 THR A O 1
ATOM 2456 N N . ALA A 1 303 ? -42.990 -7.806 24.271 1.00 45.81 303 ALA A N 1
ATOM 2457 C CA . ALA A 1 303 ? -44.312 -7.598 23.730 1.00 45.81 303 ALA A CA 1
ATOM 2458 C C . ALA A 1 303 ? -44.989 -6.406 24.445 1.00 45.81 303 ALA A C 1
ATOM 2460 O O . ALA A 1 303 ? -45.143 -6.400 25.663 1.00 45.81 303 ALA A O 1
ATOM 2461 N N . ALA A 1 304 ? -45.392 -5.423 23.639 1.00 45.69 304 ALA A N 1
ATOM 2462 C CA . ALA A 1 304 ? -46.493 -4.479 23.835 1.00 45.69 304 ALA A CA 1
ATOM 2463 C C . ALA A 1 304 ? -46.582 -3.643 25.137 1.00 45.69 304 ALA A C 1
ATOM 2465 O O . ALA A 1 304 ? -47.146 -4.070 26.139 1.00 45.69 304 ALA A O 1
ATOM 2466 N N . ALA A 1 305 ? -46.230 -2.355 25.016 1.00 40.22 305 ALA A N 1
ATOM 2467 C CA . ALA A 1 305 ? -47.031 -1.181 25.428 1.00 40.22 305 ALA A CA 1
ATOM 2468 C C . ALA A 1 305 ? -46.291 0.089 24.936 1.00 40.22 305 ALA A C 1
ATOM 2470 O O . ALA A 1 305 ? -45.147 0.297 25.302 1.00 40.22 305 ALA A O 1
ATOM 2471 N N . GLY A 1 306 ? -46.778 1.001 24.091 1.00 39.31 306 GLY A N 1
ATOM 2472 C CA . GLY A 1 306 ? -48.129 1.359 23.681 1.00 39.31 306 GLY A CA 1
ATOM 2473 C C . GLY A 1 306 ? -48.386 2.844 23.984 1.00 39.31 306 GLY A C 1
ATOM 2474 O O . GLY A 1 306 ? -49.026 3.126 24.988 1.00 39.31 306 GLY A O 1
ATOM 2475 N N . VAL A 1 307 ? -47.945 3.791 23.130 1.00 35.62 307 VAL A N 1
ATOM 2476 C CA . VAL A 1 307 ? -48.494 5.172 23.066 1.00 35.62 307 VAL A CA 1
ATOM 2477 C C . VAL A 1 307 ? -48.520 5.714 21.619 1.00 35.62 307 VAL A C 1
ATOM 2479 O O . VAL A 1 307 ? -47.545 6.242 21.104 1.00 35.62 307 VAL A O 1
ATOM 2482 N N . LYS A 1 308 ? -49.702 5.552 21.008 1.00 39.75 308 LYS A N 1
ATOM 2483 C CA . LYS A 1 308 ? -50.460 6.379 20.037 1.00 39.75 308 LYS A CA 1
ATOM 2484 C C . LYS A 1 308 ? -49.766 7.361 19.063 1.00 39.75 308 LYS A C 1
ATOM 2486 O O . LYS A 1 308 ? -49.463 8.489 19.436 1.00 39.75 308 LYS A O 1
ATOM 2491 N N . SER A 1 309 ? -49.889 7.026 17.773 1.00 34.16 309 SER A N 1
ATOM 2492 C CA . SER A 1 309 ? -50.471 7.844 16.676 1.00 34.16 309 SER A CA 1
ATOM 2493 C C . SER A 1 309 ? -50.596 6.918 15.447 1.00 34.16 309 SER A C 1
ATOM 2495 O O . SER A 1 309 ? -49.582 6.416 14.992 1.00 34.16 309 SER A O 1
ATOM 2497 N N . GLY A 1 310 ? -51.761 6.464 14.976 1.00 32.34 310 GLY A N 1
ATOM 2498 C CA . GLY A 1 310 ? -52.803 7.249 14.315 1.00 32.34 310 GLY A CA 1
ATOM 2499 C C . GLY A 1 310 ? -52.626 7.195 12.784 1.00 32.34 310 GLY A C 1
ATOM 2500 O O . GLY A 1 310 ? -51.928 8.045 12.249 1.00 32.34 310 GLY A O 1
ATOM 2501 N N . GLY A 1 311 ? -53.260 6.234 12.097 1.00 29.41 311 GLY A N 1
ATOM 2502 C CA . GLY A 1 311 ? -53.321 6.158 10.624 1.00 29.41 311 GLY A CA 1
ATOM 2503 C C . GLY A 1 311 ? -53.358 4.717 10.102 1.00 29.41 311 GLY A C 1
ATOM 2504 O O . GLY A 1 311 ? -52.549 3.910 10.531 1.00 29.41 311 GLY A O 1
ATOM 2505 N N . ALA A 1 312 ? -54.343 4.403 9.262 1.00 36.31 312 ALA A N 1
ATOM 2506 C CA . ALA A 1 312 ? -54.812 3.067 8.887 1.00 36.31 312 ALA A CA 1
ATOM 2507 C C . ALA A 1 312 ? -54.139 2.458 7.634 1.00 36.31 312 ALA A C 1
ATOM 2509 O O . ALA A 1 312 ? -53.377 3.139 6.954 1.00 36.31 312 ALA A O 1
ATOM 2510 N N . ASP A 1 313 ? -54.553 1.213 7.358 1.00 32.56 313 ASP A N 1
ATOM 2511 C CA . ASP A 1 313 ? -54.229 0.271 6.270 1.00 32.56 313 ASP A CA 1
ATOM 2512 C C . ASP A 1 313 ? -52.895 -0.478 6.445 1.00 32.56 313 ASP A C 1
ATOM 2514 O O . ASP A 1 313 ? -51.834 0.124 6.498 1.00 32.56 313 ASP A O 1
ATOM 2518 N N . GLY A 1 314 ? -52.835 -1.801 6.590 1.00 38.94 314 GLY A N 1
ATOM 2519 C CA . GLY A 1 314 ? -53.802 -2.842 6.267 1.00 38.94 314 GLY A CA 1
ATOM 2520 C C . GLY A 1 314 ? -53.082 -3.888 5.429 1.00 38.94 314 GLY A C 1
ATOM 2521 O O . GLY A 1 314 ? -53.199 -3.844 4.214 1.00 38.94 314 GLY A O 1
ATOM 2522 N N . ASP A 1 315 ? -52.333 -4.790 6.061 1.00 34.31 315 ASP A N 1
ATOM 2523 C CA . ASP A 1 315 ? -52.050 -6.092 5.460 1.00 34.31 315 ASP A CA 1
ATOM 2524 C C . ASP A 1 315 ? -51.784 -7.117 6.561 1.00 34.31 315 ASP A C 1
ATOM 2526 O O . ASP A 1 315 ? -51.141 -6.821 7.571 1.00 34.31 315 ASP A O 1
ATOM 2530 N N . ALA A 1 316 ? -52.419 -8.270 6.417 1.00 40.78 316 ALA A N 1
ATOM 2531 C CA . ALA A 1 316 ? -52.462 -9.314 7.418 1.00 40.78 316 ALA A CA 1
ATOM 2532 C C . ALA A 1 316 ? -51.139 -10.085 7.411 1.00 40.78 316 ALA A C 1
ATOM 2534 O O . ALA A 1 316 ? -50.724 -10.586 6.372 1.00 40.78 316 ALA A O 1
ATOM 2535 N N . GLU A 1 317 ? -50.499 -10.209 8.575 1.00 47.56 317 GLU A N 1
ATOM 2536 C CA . GLU A 1 317 ? -49.449 -11.205 8.775 1.00 47.56 317 GLU A CA 1
ATOM 2537 C C . GLU A 1 317 ? -50.089 -12.596 8.647 1.00 47.56 317 GLU A C 1
ATOM 2539 O O . GLU A 1 317 ? -50.771 -13.071 9.560 1.00 47.56 317 GLU A O 1
ATOM 2544 N N . GLU A 1 318 ? -49.923 -13.229 7.483 1.00 56.66 318 GLU A N 1
ATOM 2545 C CA . GLU A 1 318 ? -50.062 -14.678 7.364 1.00 56.66 318 GLU A CA 1
ATOM 2546 C C . GLU A 1 318 ? -49.025 -15.341 8.288 1.00 56.66 318 GLU A C 1
ATOM 2548 O O . GLU A 1 318 ? -47.904 -14.837 8.430 1.00 56.66 318 GLU A O 1
ATOM 2553 N N . PRO A 1 319 ? -49.382 -16.441 8.972 1.00 55.78 319 PRO A N 1
ATOM 2554 C CA . PRO A 1 319 ? -48.455 -17.114 9.863 1.00 55.78 319 PRO A CA 1
ATOM 2555 C C . PRO A 1 319 ? -47.266 -17.613 9.036 1.00 55.78 319 PRO A C 1
ATOM 2557 O O . PRO A 1 319 ? -47.429 -18.393 8.103 1.00 55.78 319 PRO A O 1
ATOM 2560 N N . VAL A 1 320 ? -46.064 -17.164 9.399 1.00 58.78 320 VAL A N 1
ATOM 2561 C CA . VAL A 1 320 ? -44.771 -17.468 8.752 1.00 58.78 320 VAL A CA 1
ATOM 2562 C C . VAL A 1 320 ? -44.558 -18.976 8.504 1.00 58.78 320 VAL A C 1
ATOM 2564 O O . VAL A 1 320 ? -43.817 -19.368 7.605 1.00 58.78 320 VAL A O 1
ATOM 2567 N N . ASP A 1 321 ? -45.260 -19.832 9.246 1.00 61.88 321 ASP A N 1
ATOM 2568 C CA . ASP A 1 321 ? -45.261 -21.285 9.074 1.00 61.88 321 ASP A CA 1
ATOM 2569 C C . ASP A 1 321 ? -45.887 -21.756 7.741 1.00 61.88 321 ASP A C 1
ATOM 2571 O O . ASP A 1 321 ? -45.405 -22.730 7.156 1.00 61.88 321 ASP A O 1
ATOM 2575 N N . ASP A 1 322 ? -46.892 -21.050 7.207 1.00 72.50 322 ASP A N 1
ATOM 2576 C CA . ASP A 1 322 ? -47.527 -21.380 5.919 1.00 72.5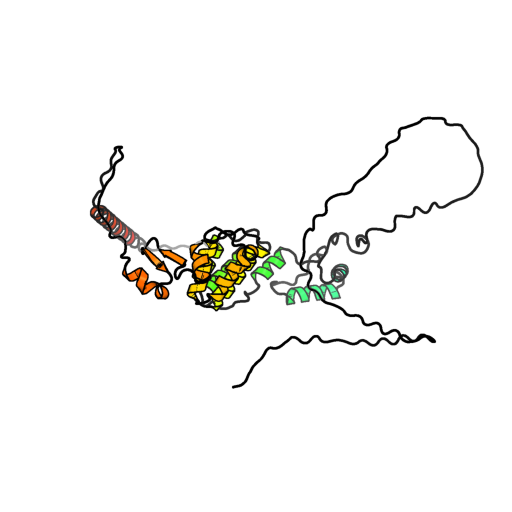0 322 ASP A CA 1
ATOM 2577 C C . ASP A 1 322 ? -46.622 -21.001 4.732 1.00 72.50 322 ASP A C 1
ATOM 2579 O O . ASP A 1 322 ? -46.564 -21.710 3.722 1.00 72.50 322 ASP A O 1
ATOM 2583 N N . GLU A 1 323 ? -45.841 -19.924 4.869 1.00 72.88 323 GLU A N 1
ATOM 2584 C CA . GLU A 1 323 ? -44.863 -19.503 3.860 1.00 72.88 323 GLU A CA 1
ATOM 2585 C C . GLU A 1 323 ? -43.653 -20.448 3.818 1.00 72.88 323 GLU A C 1
ATOM 2587 O O . GLU A 1 323 ? -43.188 -20.813 2.735 1.00 72.88 323 GLU A O 1
ATOM 2592 N N . ILE A 1 324 ? -43.203 -20.942 4.977 1.00 73.38 324 ILE A N 1
ATOM 2593 C CA . ILE A 1 324 ? -42.158 -21.974 5.054 1.00 73.38 324 ILE A CA 1
ATOM 2594 C C . ILE A 1 324 ? -42.638 -23.279 4.403 1.00 73.38 324 ILE A C 1
ATOM 2596 O O . ILE A 1 324 ? -41.897 -23.871 3.615 1.00 73.38 324 ILE A O 1
ATOM 2600 N N . ALA A 1 325 ? -43.878 -23.706 4.668 1.00 81.00 325 ALA A N 1
ATOM 2601 C CA . ALA A 1 325 ? -44.450 -24.899 4.043 1.00 81.00 325 ALA A CA 1
ATOM 2602 C C . ALA A 1 325 ? -44.575 -24.748 2.515 1.00 81.00 325 ALA A C 1
ATOM 2604 O O . ALA A 1 325 ? -44.296 -25.691 1.769 1.00 81.00 325 ALA A O 1
ATOM 2605 N N . ARG A 1 326 ? -44.930 -23.550 2.031 1.00 87.69 326 ARG A N 1
ATOM 2606 C CA . ARG A 1 326 ? -45.001 -23.256 0.594 1.00 87.69 326 ARG A CA 1
ATOM 2607 C C . ARG A 1 326 ? -43.626 -23.312 -0.073 1.00 87.69 326 ARG A C 1
ATOM 2609 O O . ARG A 1 326 ? -43.490 -23.933 -1.124 1.00 87.69 326 ARG A O 1
ATOM 2616 N N . LEU A 1 327 ? -42.609 -22.707 0.545 1.00 83.94 327 LEU A N 1
ATOM 2617 C CA . LEU A 1 327 ? -41.241 -22.680 0.016 1.00 83.94 327 LEU A CA 1
ATOM 2618 C C . LEU A 1 327 ? -40.579 -24.068 0.027 1.00 83.94 327 LEU A C 1
ATOM 2620 O O . LEU A 1 327 ? -39.821 -24.392 -0.885 1.00 83.94 327 LEU A O 1
ATOM 2624 N N . GLN A 1 328 ? -40.892 -24.914 1.014 1.00 79.81 328 GLN A N 1
ATOM 2625 C CA . GLN A 1 328 ? -40.430 -26.308 1.040 1.00 79.81 328 GLN A CA 1
ATOM 2626 C C . GLN A 1 328 ? -41.046 -27.142 -0.092 1.00 79.81 328 GLN A C 1
ATOM 2628 O O . GLN A 1 328 ? -40.327 -27.892 -0.751 1.00 79.81 328 GLN A O 1
ATOM 2633 N N . ALA A 1 329 ? -42.340 -26.963 -0.378 1.00 83.69 329 ALA A N 1
ATOM 2634 C CA . ALA A 1 329 ? -43.002 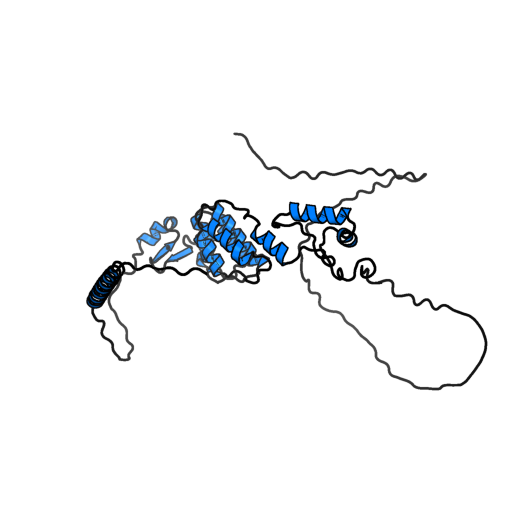-27.645 -1.491 1.00 83.69 329 ALA A CA 1
ATOM 2635 C C . ALA A 1 329 ? -42.482 -27.183 -2.868 1.00 83.69 329 ALA A C 1
ATOM 2637 O O . ALA A 1 329 ? -42.376 -27.985 -3.795 1.00 83.69 329 ALA A O 1
ATOM 2638 N N . GLU A 1 330 ? -42.133 -25.900 -3.005 1.00 81.81 330 GLU A N 1
ATOM 2639 C CA . GLU A 1 330 ? -41.562 -25.346 -4.239 1.00 81.81 330 GLU A CA 1
ATOM 2640 C C . GLU A 1 330 ? -40.142 -25.879 -4.510 1.00 81.81 330 GLU A C 1
ATOM 2642 O O . GLU A 1 330 ? -39.814 -26.212 -5.650 1.00 81.81 330 GLU A O 1
ATOM 2647 N N . LEU A 1 331 ? -39.322 -26.056 -3.468 1.00 82.00 331 LEU A N 1
ATOM 2648 C CA . LEU A 1 331 ? -37.995 -26.670 -3.594 1.00 82.00 331 LEU A CA 1
ATOM 2649 C C . LEU A 1 331 ? -38.061 -28.161 -3.962 1.00 82.00 331 LEU A C 1
ATOM 2651 O O . LEU A 1 331 ? -37.310 -28.593 -4.836 1.00 82.00 331 LEU A O 1
ATOM 2655 N N . GLU A 1 332 ? -38.979 -28.933 -3.370 1.00 84.88 332 GLU A N 1
ATOM 2656 C CA . GLU A 1 332 ? -39.177 -30.346 -3.740 1.00 84.88 332 GLU A CA 1
ATOM 2657 C C . GLU A 1 332 ? -39.651 -30.510 -5.192 1.00 84.88 332 GLU A C 1
ATOM 2659 O O . GLU A 1 332 ? -39.257 -31.460 -5.874 1.00 84.88 332 GLU A O 1
ATOM 2664 N N . ALA A 1 333 ? -40.475 -29.586 -5.698 1.00 83.06 333 ALA A N 1
ATOM 2665 C CA . ALA A 1 333 ? -40.896 -29.600 -7.096 1.00 83.06 333 ALA A CA 1
ATOM 2666 C C . ALA A 1 333 ? -39.715 -29.344 -8.049 1.00 83.06 333 ALA A C 1
ATOM 2668 O O . ALA A 1 333 ? -39.557 -30.067 -9.034 1.00 83.06 333 ALA A O 1
ATOM 2669 N N . LEU A 1 334 ? -38.848 -28.379 -7.725 1.00 75.31 334 LEU A N 1
ATOM 2670 C CA . LEU A 1 334 ? -37.670 -28.055 -8.536 1.00 75.31 334 LEU A CA 1
ATOM 2671 C C . LEU A 1 334 ? -36.611 -29.169 -8.527 1.00 75.31 334 LEU A C 1
ATOM 2673 O O . LEU A 1 334 ? -35.998 -29.435 -9.559 1.00 75.31 334 LEU A O 1
ATOM 2677 N N . GLU A 1 335 ? -36.420 -29.871 -7.408 1.00 77.62 335 GLU A N 1
ATOM 2678 C CA . GLU A 1 335 ? -35.510 -31.027 -7.337 1.00 77.62 335 GLU A CA 1
ATOM 2679 C C . GLU A 1 335 ? -36.037 -32.222 -8.159 1.00 77.62 335 GLU A C 1
ATOM 2681 O O . GLU A 1 335 ? -35.278 -32.969 -8.790 1.00 77.62 335 GLU A O 1
ATOM 2686 N N . LYS A 1 336 ? -37.364 -32.361 -8.241 1.00 74.12 336 LYS A N 1
ATOM 2687 C CA . LYS A 1 336 ? -38.017 -33.375 -9.072 1.00 74.12 336 LYS A CA 1
ATOM 2688 C C . LYS A 1 336 ? -37.968 -33.046 -10.566 1.00 74.12 336 LYS A C 1
ATOM 2690 O O . LYS A 1 336 ? -37.832 -33.956 -11.374 1.00 74.12 336 LYS A O 1
ATOM 2695 N N . GLU A 1 337 ? -38.033 -31.774 -10.951 1.00 69.88 337 GLU A N 1
ATOM 2696 C CA . GLU A 1 337 ? -37.836 -31.364 -12.350 1.00 69.88 337 GLU A CA 1
ATOM 2697 C C . GLU A 1 337 ? -36.366 -31.477 -12.784 1.00 69.88 337 GLU A C 1
ATOM 2699 O O . GLU A 1 337 ? -36.087 -31.902 -13.907 1.00 69.88 337 GLU A O 1
ATOM 2704 N N . ALA A 1 338 ? -35.416 -31.188 -11.888 1.00 64.06 338 ALA A N 1
ATOM 2705 C CA . ALA A 1 338 ? -33.987 -31.336 -12.164 1.00 64.06 338 ALA A CA 1
ATOM 2706 C C . ALA A 1 338 ? -33.565 -32.804 -12.361 1.00 64.06 338 ALA A C 1
ATOM 2708 O O . ALA A 1 338 ? -32.732 -33.089 -13.217 1.00 64.06 338 ALA A O 1
ATOM 2709 N N . SER A 1 339 ? -34.171 -33.743 -11.626 1.00 59.75 339 SER A N 1
ATOM 2710 C CA . SER A 1 339 ? -33.892 -35.182 -11.773 1.00 59.75 339 SER A CA 1
ATOM 2711 C C . SER A 1 339 ? -34.521 -35.819 -13.020 1.00 59.75 339 SER A C 1
ATOM 2713 O O . SER A 1 339 ? -34.040 -36.851 -13.474 1.00 59.75 339 SER A O 1
ATOM 2715 N N . VAL A 1 340 ? -35.541 -35.196 -13.624 1.00 58.53 340 VAL A N 1
ATOM 2716 C CA . VAL A 1 340 ? -36.149 -35.656 -14.891 1.00 58.53 340 VAL A CA 1
ATOM 2717 C C . VAL A 1 340 ? -35.362 -35.160 -16.115 1.00 58.53 340 VAL A C 1
ATOM 2719 O O . VAL A 1 340 ? -35.379 -35.803 -17.159 1.00 58.53 340 VAL A O 1
ATOM 2722 N N . ALA A 1 341 ? -34.612 -34.060 -15.994 1.00 56.09 341 ALA A N 1
ATOM 2723 C CA . ALA A 1 341 ? -33.812 -33.510 -17.091 1.00 56.09 341 ALA A CA 1
ATOM 2724 C C . ALA A 1 341 ? -32.498 -34.276 -17.375 1.00 56.09 341 ALA A C 1
ATOM 2726 O O . ALA A 1 341 ? -31.873 -34.033 -18.409 1.00 56.09 341 ALA A O 1
ATOM 2727 N N . GLU A 1 342 ? -32.074 -35.193 -16.497 1.00 56.50 342 GLU A N 1
ATOM 2728 C CA . GLU A 1 342 ? -30.848 -35.991 -16.681 1.00 56.50 342 GLU A CA 1
ATOM 2729 C C . GLU A 1 342 ? -31.084 -37.384 -17.307 1.00 56.50 342 GLU A C 1
ATOM 2731 O O . GLU A 1 342 ? -30.119 -38.015 -17.735 1.00 56.50 342 GLU A O 1
ATOM 2736 N N . GLU A 1 343 ? -32.333 -37.853 -17.452 1.00 53.34 343 GLU A N 1
ATOM 2737 C CA . GLU A 1 343 ? -32.637 -39.178 -18.039 1.00 53.34 343 GLU A CA 1
ATOM 2738 C C . GLU A 1 343 ? -32.887 -39.172 -19.568 1.00 53.34 343 GLU A C 1
ATOM 2740 O O . GLU A 1 343 ? -32.969 -40.239 -20.172 1.00 53.34 343 GLU A O 1
ATOM 2745 N N . ASP A 1 344 ? -32.911 -38.009 -20.235 1.00 49.50 344 ASP A N 1
ATOM 2746 C CA . ASP A 1 344 ? -33.221 -37.887 -21.679 1.00 49.50 344 ASP A CA 1
ATOM 2747 C C . ASP A 1 344 ? -31.988 -37.792 -22.621 1.00 49.50 344 ASP A C 1
ATOM 2749 O O . ASP A 1 344 ? -32.126 -37.448 -23.798 1.00 49.50 344 ASP A O 1
ATOM 2753 N N . VAL A 1 345 ? -30.764 -38.107 -22.161 1.00 51.91 345 VAL A N 1
ATOM 2754 C CA . VAL A 1 345 ? -29.537 -38.020 -23.003 1.00 51.91 345 VAL A CA 1
ATOM 2755 C C . VAL A 1 345 ? -28.969 -39.380 -23.457 1.00 51.91 345 VAL A C 1
ATOM 2757 O O . VAL A 1 345 ? -28.093 -39.415 -24.321 1.00 51.91 345 VAL A O 1
ATOM 2760 N N . GLU A 1 346 ? -29.500 -40.521 -23.009 1.00 49.84 346 GLU A N 1
ATOM 2761 C CA . GLU A 1 346 ? -29.074 -41.840 -23.515 1.00 49.84 346 GLU A CA 1
ATOM 2762 C C . GLU A 1 346 ? -30.159 -42.532 -24.353 1.00 49.84 346 GLU A C 1
ATOM 2764 O O . GLU A 1 346 ? -30.923 -43.366 -23.874 1.00 49.84 346 GLU A O 1
ATOM 2769 N N . GLY A 1 347 ? -30.189 -42.242 -25.658 1.00 42.19 347 GLY A N 1
ATOM 2770 C CA . GLY A 1 347 ? -30.986 -43.031 -26.597 1.00 42.19 347 GLY A CA 1
ATOM 2771 C C . GLY A 1 347 ? -30.802 -42.677 -28.076 1.00 42.19 347 GLY A C 1
ATOM 2772 O O . GLY A 1 347 ? -31.242 -41.622 -28.512 1.00 42.19 347 GLY A O 1
ATOM 2773 N N . VAL A 1 348 ? -30.295 -43.656 -28.847 1.00 44.75 348 VAL A N 1
ATOM 2774 C CA . VAL A 1 348 ? -30.273 -43.789 -30.331 1.00 44.75 348 VAL A CA 1
ATOM 2775 C C . VAL A 1 348 ? -29.036 -43.167 -31.029 1.00 44.75 348 VAL A C 1
ATOM 2777 O O . VAL A 1 348 ? -28.959 -41.956 -31.179 1.00 44.75 348 VAL A O 1
ATOM 2780 N N . VAL A 1 349 ? -27.938 -43.881 -31.344 1.00 44.53 349 VAL A N 1
ATOM 2781 C CA . VAL A 1 349 ? -27.678 -45.087 -32.185 1.00 44.53 349 VAL A CA 1
ATOM 2782 C C . VAL A 1 349 ? -27.505 -44.790 -33.694 1.00 44.53 349 VAL A C 1
ATOM 2784 O O . VAL A 1 349 ? -28.438 -44.348 -34.350 1.00 44.53 349 VAL A O 1
ATOM 2787 N N . ASP A 1 350 ? -26.298 -45.134 -34.178 1.00 41.16 350 ASP A N 1
ATOM 2788 C CA . ASP A 1 350 ? -25.840 -45.568 -35.519 1.00 41.16 350 ASP A CA 1
ATOM 2789 C C . ASP A 1 350 ? -26.060 -44.728 -36.794 1.00 41.16 350 ASP A C 1
ATOM 2791 O O . ASP A 1 350 ? -27.150 -44.256 -37.099 1.00 41.16 350 ASP A O 1
ATOM 2795 N N . GLY A 1 351 ? -25.018 -44.711 -37.645 1.00 38.88 351 GLY A N 1
ATOM 2796 C CA . GLY A 1 351 ? -25.196 -44.607 -39.100 1.00 38.88 351 GLY A CA 1
ATOM 2797 C C . GLY A 1 351 ? -24.109 -43.860 -39.875 1.00 38.88 351 GLY A C 1
ATOM 2798 O O . GLY A 1 351 ? -24.203 -42.654 -40.060 1.00 38.88 351 GLY A O 1
ATOM 2799 N N . ASP A 1 352 ? -23.121 -44.628 -40.333 1.00 40.81 352 ASP A N 1
ATOM 2800 C CA . ASP A 1 352 ? -22.185 -44.461 -41.457 1.00 40.81 352 ASP A CA 1
ATOM 2801 C C . ASP A 1 352 ? -22.331 -43.290 -42.464 1.00 40.81 352 ASP A C 1
ATOM 2803 O O . ASP A 1 352 ? -23.415 -42.906 -42.891 1.00 40.81 352 ASP A O 1
ATOM 2807 N N . ASP A 1 353 ? -21.166 -42.829 -42.944 1.00 42.06 353 ASP A N 1
ATOM 2808 C CA . ASP A 1 353 ? -20.671 -42.977 -44.334 1.00 42.06 353 ASP A CA 1
ATOM 2809 C C . ASP A 1 353 ? -19.919 -41.743 -44.894 1.00 42.06 353 ASP A C 1
ATOM 2811 O O . ASP A 1 353 ? -20.456 -40.668 -45.149 1.00 42.06 353 ASP A O 1
ATOM 2815 N N . VAL A 1 354 ? -18.616 -41.957 -45.105 1.00 48.12 354 VAL A N 1
ATOM 2816 C CA . VAL A 1 354 ? -17.823 -41.648 -46.308 1.00 48.12 354 VAL A CA 1
ATOM 2817 C C . VAL A 1 354 ? -18.237 -40.432 -47.155 1.00 48.12 354 VAL A C 1
ATOM 2819 O O . VAL A 1 354 ? -19.166 -40.508 -47.951 1.00 48.12 354 VAL A O 1
ATOM 2822 N N . HIS A 1 355 ? -17.349 -39.429 -47.233 1.00 43.59 355 HIS A N 1
ATOM 2823 C CA . HIS A 1 355 ? -16.836 -38.983 -48.537 1.00 43.59 355 HIS A CA 1
ATOM 2824 C C . HIS A 1 355 ? -15.439 -38.350 -48.467 1.00 43.59 355 HIS A C 1
ATOM 2826 O O . HIS A 1 355 ? -15.202 -37.318 -47.846 1.00 43.59 355 HIS A O 1
ATOM 2832 N N . LYS A 1 356 ? -14.520 -38.994 -49.194 1.00 42.62 356 LYS A N 1
ATOM 2833 C CA . L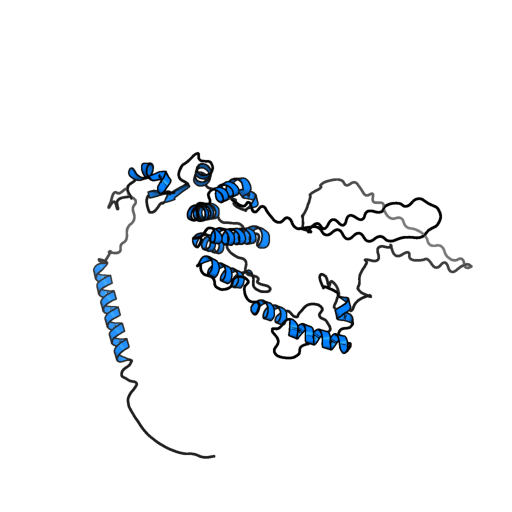YS A 1 356 ? -13.285 -38.421 -49.734 1.00 42.62 356 LYS A CA 1
ATOM 2834 C C . LYS A 1 356 ? -13.610 -37.224 -50.635 1.00 42.62 356 LYS A C 1
ATOM 2836 O O . LYS A 1 356 ? -14.349 -37.398 -51.605 1.00 42.62 356 LYS A O 1
ATOM 2841 N N . LYS A 1 357 ? -12.911 -36.107 -50.438 1.00 42.34 357 LYS A N 1
ATOM 2842 C CA . LYS A 1 357 ? -12.010 -35.517 -51.444 1.00 42.34 357 LYS A CA 1
ATOM 2843 C C . LYS A 1 357 ? -11.121 -34.450 -50.831 1.00 42.34 357 LYS A C 1
ATOM 2845 O O . LYS A 1 357 ? -11.651 -33.643 -50.043 1.00 42.34 357 LYS A O 1
#

Secondary structure (DSSP, 8-state):
------PPPP------------SSSPPP------------------------------------------------------S-----GGGTS-GGGTT--S-S-TTHHHHTTSHHHHHHHHHHHHHT---SS-----TT-SSPPHHHHHHHHHHSPPSS-S--SHHHHHHHHHHHHHTSTT--PPPPHHHHHHHHHT--SHHHHHHHHHHHHIIIIIS-PPPPTTHHHHHHHHHHHTT-HHHHHHHHHTHHHHT-----HHHHHHHHTS-S-SEE-TTT--EESTTTTHHHHTT-PPPP-------------------HHHHHHHHHHHHHHHHHHHHHTTSSS------------

Sequence (357 aa):
MCARLASIPCCCVYLKLARCCTSGSKPLLCVYVCACTPVHNVSSFMLTDLLPPFPRFMAAQSSNPSIAILSAPRALAMFRPTLALCASLRYRRPYWMLFLKDADNWKIYTVIQQPDHQRTEMMYQAWLGGLDRPYVRPKCMAHQPTWLTKKRHLLRKARLDGAETPLEKYVLEWHKRFHSFQGTERPTADDLHTAFDLVERPLDLSYACQLLNTCRNVNNIRFDADTFLIFVEACMRVDRKDCAQYALEKAPQLGFWHIDENCRKYLVGEQTWYKLSPLDNMYYPLDENVELNKTRSAPEPTAAAGVKSGGADGDAEEPVDDEIARLQAELEALEKEASVAEEDVEGVVDGDDVHKK

Foldseek 3Di:
DDDDDDDDDDDDDDDDDDDDDDPDDDDDDDDDDDDDDDDDDDDDDDDDDDDDDDDDDDDDDDDDDDDDDDDDDDDPPPPPDPPPPPPACCVVADNLCHVPDDQPDRVLLRCCPPPVNVVVQQVVLVVLDLDPDRDHADSSDRDHDLVSVQSSQVVDDDPDDDDDFPLSVLLVVCCVQDVHRPHPDADDLVSLLVQLVSQQEPVSLVSSLVVLVCVCPVVVYAHDQCSLVSNCVSCVNHPNLVVNLVCVVCVVVSRNPHDDPLSVCCSVVVDVFRDQDPQQRDGPPCVSCVPVCVPDHGPDPDDDDDDDDDDDDDDDPDPVVVVVVVVVVVVVVVVVVVVVVVPPPDDDDDDDDDDDD

Radius of gyration: 38.84 Å; chains: 1; bounding box: 111×113×90 Å